Protein AF-A0A817JKA4-F1 (afdb_monomer)

Secondary structure (DSSP, 8-state):
--HHHHHHHHHHHHHHHHHHHHTTS---S-TTS-S---HHHHHHHHHHHHHHHHHHHHHHHHHHTTS----TTPPPPTTTTT---HHHHHHHHHHIIIIIIHHHHHHHHSS-HHHHHHHHHHHHHHHHHHHHHHSSEE-TTTT--SGGGT--SSPPEESEEEEEE--SSSS-EEEEEE-------------------

Sequence (197 aa):
MNKFYRLWIFALCISASIISCQKALDINVDPNNAPTATPALVLPASQVGMAITIGTWNRIGSIWGQYWTGGQGVSTDNLEKYSMTGTDVETSWNQAYSKSLADMDFLVRSGQPVYAGMGKIMSAYLYQMLTDLFGPIPFSEALKGAPEDGSILAPTSEASTSLTVSNGIGEPFTVTVALASVYVSPTLTIVKSPFNI

Mean predicted aligned error: 13.18 Å

Structure (mmCIF, N/CA/C/O backbone):
data_AF-A0A817JKA4-F1
#
_entry.id   AF-A0A817JKA4-F1
#
loop_
_atom_site.group_PDB
_atom_site.id
_atom_site.type_symbol
_atom_site.label_atom_id
_atom_site.label_alt_id
_atom_site.label_comp_id
_atom_site.label_asym_id
_atom_site.label_entity_id
_atom_site.label_seq_id
_atom_site.pdbx_PDB_ins_code
_atom_site.Cartn_x
_atom_site.Cartn_y
_atom_site.Cartn_z
_atom_site.occupancy
_atom_site.B_iso_or_equiv
_atom_site.auth_seq_id
_atom_site.auth_comp_id
_atom_site.auth_asym_id
_atom_site.auth_atom_id
_atom_site.pdbx_PDB_model_num
ATOM 1 N N . MET A 1 1 ? -21.463 40.739 60.547 1.00 61.28 1 MET A N 1
ATOM 2 C CA . MET A 1 1 ? -21.189 39.492 59.792 1.00 61.28 1 MET A CA 1
ATOM 3 C C . MET A 1 1 ? -19.885 38.897 60.288 1.00 61.28 1 MET A C 1
ATOM 5 O O . MET A 1 1 ? -18.851 39.548 60.175 1.00 61.28 1 MET A O 1
ATOM 9 N N . ASN A 1 2 ? -19.946 37.710 60.890 1.00 69.06 2 ASN A N 1
ATOM 10 C CA . ASN A 1 2 ? -18.802 37.085 61.554 1.00 69.06 2 ASN A CA 1
ATOM 11 C C . ASN A 1 2 ? -17.698 36.772 60.538 1.00 69.06 2 ASN A C 1
ATOM 13 O O . ASN A 1 2 ? -17.985 36.313 59.433 1.00 69.06 2 ASN A O 1
ATOM 17 N N . LYS A 1 3 ? -16.436 37.012 60.912 1.00 71.12 3 LYS A N 1
ATOM 18 C CA . LYS A 1 3 ? -15.260 36.804 60.044 1.00 71.12 3 LYS A CA 1
ATOM 19 C C . LYS A 1 3 ? -15.214 35.384 59.453 1.00 71.12 3 LYS A C 1
ATOM 21 O O . LYS A 1 3 ? -14.799 35.210 58.314 1.00 71.12 3 LYS A O 1
ATOM 26 N N . PHE A 1 4 ? -15.757 34.407 60.180 1.00 78.81 4 PHE A N 1
ATOM 27 C CA . PHE A 1 4 ? -15.913 33.023 59.736 1.00 78.81 4 PHE A CA 1
ATOM 28 C C . PHE A 1 4 ? -16.839 32.860 58.518 1.00 78.81 4 PHE A C 1
ATOM 30 O O . PHE A 1 4 ? -16.509 32.106 57.615 1.00 78.81 4 PHE A O 1
ATOM 37 N N . TYR A 1 5 ? -17.942 33.608 58.416 1.00 82.06 5 TYR A N 1
ATOM 38 C CA . TYR A 1 5 ? -18.876 33.506 57.281 1.00 82.06 5 TYR A CA 1
ATOM 39 C C . TYR A 1 5 ? -18.246 33.971 55.956 1.00 82.06 5 TYR A C 1
ATOM 41 O O . TYR A 1 5 ? -18.496 33.392 54.903 1.00 82.06 5 TYR A O 1
ATOM 49 N N . ARG A 1 6 ? -17.362 34.979 56.010 1.00 81.19 6 ARG A N 1
ATOM 50 C CA . ARG A 1 6 ? -16.609 35.452 54.835 1.00 81.19 6 ARG A CA 1
ATOM 51 C C . ARG A 1 6 ? -15.594 34.414 54.341 1.00 81.19 6 ARG A C 1
ATOM 53 O O . ARG A 1 6 ? -15.431 34.270 53.136 1.00 81.19 6 ARG A O 1
ATOM 60 N N . LEU A 1 7 ? -14.961 33.675 55.257 1.00 83.31 7 LEU A N 1
ATOM 61 C CA . LEU A 1 7 ? -14.033 32.586 54.925 1.00 83.31 7 LEU A CA 1
ATOM 62 C C . LEU A 1 7 ? -14.750 31.408 54.249 1.00 83.31 7 LEU A C 1
ATOM 64 O O . LEU A 1 7 ? -14.247 30.882 53.261 1.00 83.31 7 LEU A O 1
ATOM 68 N N . TRP A 1 8 ? -15.946 31.047 54.719 1.00 87.00 8 TRP A N 1
ATOM 69 C CA . TRP A 1 8 ? -16.743 29.973 54.114 1.00 87.00 8 TRP A CA 1
ATOM 70 C C . TRP A 1 8 ? -17.221 30.304 52.695 1.00 87.00 8 TRP A C 1
ATOM 72 O O . TRP A 1 8 ? -17.144 29.448 51.817 1.00 87.00 8 TRP A O 1
ATOM 82 N N . ILE A 1 9 ? -17.639 31.549 52.435 1.00 86.50 9 ILE A N 1
ATOM 83 C CA . ILE A 1 9 ? -17.999 31.993 51.075 1.00 86.50 9 ILE A CA 1
ATOM 84 C C . ILE A 1 9 ? -16.782 31.943 50.145 1.00 86.50 9 ILE A C 1
ATOM 86 O O . ILE A 1 9 ? -16.891 31.487 49.010 1.00 86.50 9 ILE A O 1
ATOM 90 N N . PHE A 1 10 ? -15.613 32.374 50.623 1.00 85.44 10 PHE A N 1
ATOM 91 C CA . PHE A 1 10 ? -14.395 32.367 49.815 1.00 85.44 10 PHE A CA 1
ATOM 92 C C . PHE A 1 10 ? -13.943 30.9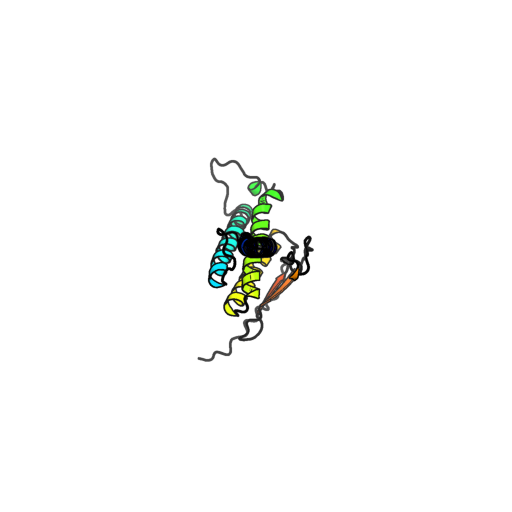40 49.465 1.00 85.44 10 PHE A C 1
ATOM 94 O O . PHE A 1 10 ? -13.595 30.666 48.318 1.00 85.44 10 PHE A O 1
ATOM 101 N N . ALA A 1 11 ? -14.029 30.009 50.421 1.00 85.69 11 ALA A N 1
ATOM 102 C CA . ALA A 1 11 ? -13.725 28.596 50.198 1.00 85.69 11 ALA A CA 1
ATOM 103 C C . ALA A 1 11 ? -14.682 27.935 49.187 1.00 85.69 11 ALA A C 1
ATOM 105 O O . ALA A 1 11 ? -14.236 27.159 48.343 1.00 85.69 11 ALA A O 1
ATOM 106 N N . LEU A 1 12 ? -15.975 28.280 49.227 1.00 86.06 12 LEU A N 1
ATOM 107 C CA . LEU A 1 12 ? -16.980 27.787 48.280 1.00 86.06 12 LEU A CA 1
ATOM 108 C C . LEU A 1 12 ? -16.743 28.312 46.852 1.00 86.06 12 LEU A C 1
ATOM 110 O O . LEU A 1 12 ? -16.891 27.573 45.883 1.00 86.06 12 LEU A O 1
ATOM 114 N N . CYS A 1 13 ? -16.336 29.576 46.705 1.00 81.19 13 CYS A N 1
ATOM 115 C CA . CYS A 1 13 ? -16.000 30.140 45.395 1.00 81.19 13 CYS A CA 1
ATOM 116 C C . CYS A 1 13 ? -14.745 29.492 44.787 1.00 81.19 13 CYS A C 1
ATOM 118 O O . CYS A 1 13 ? -14.697 29.252 43.579 1.00 81.19 13 CYS A O 1
ATOM 120 N N . ILE A 1 14 ? -13.741 29.171 45.610 1.00 80.81 14 ILE A N 1
ATOM 121 C CA . ILE A 1 14 ? -12.524 28.481 45.157 1.00 80.81 14 ILE A CA 1
ATOM 122 C C . ILE A 1 14 ? -12.847 27.049 44.716 1.00 80.81 14 ILE A C 1
ATOM 124 O O . ILE A 1 14 ? -12.407 26.634 43.645 1.00 80.81 14 ILE A O 1
ATOM 128 N N . SER A 1 15 ? -13.649 26.306 45.485 1.00 75.88 15 SER A N 1
ATOM 129 C CA . SER A 1 15 ? -14.016 24.934 45.115 1.00 75.88 15 SER A CA 1
ATOM 130 C C . SER A 1 15 ? -14.868 24.879 43.842 1.00 75.88 15 SER A C 1
ATOM 132 O O . SER A 1 15 ? -14.623 24.030 42.985 1.00 75.88 15 SER A O 1
ATOM 134 N N . ALA A 1 16 ? -15.789 25.829 43.649 1.00 75.25 16 ALA A N 1
ATOM 135 C CA . ALA A 1 16 ? -16.569 25.951 42.415 1.00 75.25 16 ALA A CA 1
ATOM 136 C C . ALA A 1 16 ? -15.699 26.278 41.183 1.00 75.25 16 ALA A C 1
ATOM 138 O O . ALA A 1 16 ? -15.968 25.789 40.084 1.00 75.25 16 ALA A O 1
ATOM 139 N N . SER A 1 17 ? -14.621 27.051 41.365 1.00 71.19 17 SER A N 1
ATOM 140 C CA . SER A 1 17 ? -13.704 27.431 40.279 1.00 71.19 17 SER A CA 1
ATOM 141 C C . SER A 1 17 ? -12.845 26.254 39.790 1.00 71.19 17 SER A C 1
ATOM 143 O O . SER A 1 17 ? -12.571 26.148 38.597 1.00 71.19 17 SER A O 1
ATOM 145 N N . ILE A 1 18 ? -12.467 25.329 40.681 1.00 69.62 18 ILE A N 1
ATOM 146 C CA . ILE A 1 18 ? -11.660 24.143 40.330 1.00 69.62 18 ILE A CA 1
ATOM 147 C C . ILE A 1 18 ? -12.482 23.126 39.516 1.00 69.62 18 ILE A C 1
ATOM 149 O O . ILE A 1 18 ? -11.966 22.529 38.573 1.00 69.62 18 ILE A O 1
ATOM 153 N N . ILE A 1 19 ? -13.773 22.964 39.828 1.00 68.81 19 ILE A N 1
ATOM 154 C CA . ILE A 1 19 ? -14.671 22.031 39.121 1.00 68.81 19 ILE A CA 1
ATOM 155 C C . ILE A 1 19 ? -15.004 22.543 37.707 1.00 68.81 19 ILE A C 1
ATOM 157 O O . ILE A 1 19 ? -15.114 21.755 36.769 1.00 68.81 19 ILE A O 1
ATOM 161 N N . SER A 1 20 ? -15.114 23.864 37.521 1.00 65.12 20 SER A N 1
ATOM 162 C CA . SER A 1 20 ? -15.461 24.456 36.220 1.00 65.12 20 SER A CA 1
ATOM 163 C C . SER A 1 20 ? -14.348 24.342 35.168 1.00 65.12 20 SER A C 1
ATOM 165 O O . SER A 1 20 ? -14.657 24.292 33.979 1.00 65.12 20 SER A O 1
ATOM 167 N N . CYS A 1 21 ? -13.073 24.281 35.566 1.00 62.00 21 CYS A N 1
ATOM 168 C CA . CYS A 1 21 ? -11.953 24.172 34.622 1.00 62.00 21 CYS A CA 1
ATOM 169 C C . CYS A 1 21 ? -11.730 22.753 34.077 1.00 62.00 21 CYS A C 1
ATOM 171 O O . CYS A 1 21 ? -11.119 22.609 33.024 1.00 62.00 21 CYS A O 1
ATOM 173 N N . GLN A 1 22 ? -12.232 21.700 34.731 1.00 60.22 22 GLN A N 1
ATOM 174 C CA . GLN A 1 22 ? -12.018 20.326 34.253 1.00 60.22 22 GLN A CA 1
ATOM 175 C C . GLN A 1 22 ? -12.786 20.018 32.960 1.00 60.22 22 GLN A C 1
ATOM 177 O O . GLN A 1 22 ? -12.306 19.258 32.126 1.00 60.22 22 GLN A O 1
ATOM 182 N N . LYS A 1 23 ? -13.949 20.646 32.750 1.00 58.47 23 LYS A N 1
ATOM 183 C CA . LYS A 1 23 ? -14.791 20.400 31.567 1.00 58.47 23 LYS A CA 1
ATOM 184 C C . LYS A 1 23 ? -14.265 21.062 30.284 1.00 58.47 23 LYS A C 1
ATOM 186 O O . LYS A 1 23 ? -14.743 20.740 29.205 1.00 58.47 23 LYS A O 1
ATOM 191 N N . ALA A 1 24 ? -13.303 21.980 30.407 1.00 59.47 24 ALA A N 1
ATOM 192 C CA . ALA A 1 24 ? -12.697 22.716 29.296 1.00 59.47 24 ALA A CA 1
ATOM 193 C C . ALA A 1 24 ? -11.339 22.145 28.841 1.00 59.47 24 ALA A C 1
ATOM 195 O O . ALA A 1 24 ? -10.736 22.697 27.927 1.00 59.47 24 ALA A O 1
ATOM 196 N N . LEU A 1 25 ? -10.840 21.072 29.471 1.00 59.34 25 LEU A N 1
ATOM 197 C CA . LEU A 1 25 ? -9.564 20.447 29.094 1.00 59.34 25 LEU A CA 1
ATOM 198 C C . LEU A 1 25 ? -9.703 19.316 28.061 1.00 59.34 25 LEU A C 1
ATOM 200 O O . LEU A 1 25 ? -8.693 18.873 27.523 1.00 59.34 25 LEU A O 1
ATOM 204 N N . ASP A 1 26 ? -10.924 18.881 27.741 1.00 61.97 26 ASP A N 1
ATOM 205 C CA . ASP A 1 26 ? -11.189 17.863 26.713 1.00 61.97 26 ASP A CA 1
ATOM 206 C C . ASP A 1 26 ? -11.402 18.505 25.328 1.00 61.97 26 ASP A C 1
ATOM 208 O O . ASP A 1 26 ? -12.436 18.357 24.683 1.00 61.97 26 ASP A O 1
ATOM 212 N N . ILE A 1 27 ? -10.434 19.328 24.911 1.00 65.62 27 ILE A N 1
ATOM 213 C CA . ILE A 1 27 ? -10.416 20.021 23.606 1.00 65.62 27 ILE A CA 1
ATOM 214 C C . ILE A 1 27 ? -9.509 19.324 22.587 1.00 65.62 27 ILE A C 1
ATOM 216 O O . ILE A 1 27 ? -9.313 19.832 21.488 1.00 65.62 27 ILE A O 1
ATOM 220 N N . ASN A 1 28 ? -8.926 18.179 22.951 1.00 68.31 28 ASN A N 1
ATOM 221 C CA . ASN A 1 28 ? -7.964 17.459 22.114 1.00 68.31 28 ASN A CA 1
ATOM 222 C C . ASN A 1 28 ? -8.637 16.522 21.094 1.00 68.31 28 ASN A C 1
ATOM 224 O O . ASN A 1 28 ? -7.985 15.657 20.512 1.00 68.31 28 ASN A O 1
ATOM 228 N N . VAL A 1 29 ? -9.947 16.675 20.892 1.00 68.62 29 VAL A N 1
ATOM 229 C CA . VAL A 1 29 ? -10.662 16.058 19.777 1.00 68.62 29 VAL A CA 1
ATOM 230 C C . VAL A 1 29 ? -10.539 17.005 18.596 1.00 68.62 29 VAL A C 1
ATOM 232 O O . VAL A 1 29 ? -11.134 18.082 18.606 1.00 68.62 29 VAL A O 1
ATOM 235 N N . ASP A 1 30 ? -9.746 16.617 17.599 1.00 70.19 30 ASP A N 1
ATOM 236 C CA . ASP A 1 30 ? -9.602 17.390 16.369 1.00 70.19 30 ASP A CA 1
ATOM 237 C C . ASP A 1 30 ? -10.966 17.486 15.664 1.00 70.19 30 ASP A C 1
ATOM 239 O O . ASP A 1 30 ? -11.469 16.475 15.167 1.00 70.19 30 ASP A O 1
ATOM 243 N N . PRO A 1 31 ? -11.585 18.677 15.596 1.00 66.31 31 PRO A N 1
ATOM 244 C CA . PRO A 1 31 ? -12.908 18.831 15.004 1.00 66.31 31 PRO A CA 1
ATOM 245 C C . PRO A 1 31 ? -12.907 18.590 13.487 1.00 66.31 31 PRO A C 1
ATOM 247 O O . PRO A 1 31 ? -13.978 18.457 12.897 1.00 66.31 31 PRO A O 1
ATOM 250 N N . ASN A 1 32 ? -11.731 18.544 12.849 1.00 73.94 32 ASN A N 1
ATOM 251 C CA . ASN A 1 32 ? -11.590 18.323 11.411 1.00 73.94 32 ASN A CA 1
ATOM 252 C C . ASN A 1 32 ? -11.479 16.840 11.042 1.00 73.94 32 ASN A C 1
ATOM 254 O O . ASN A 1 32 ? -11.621 16.499 9.868 1.00 73.94 32 ASN A O 1
ATOM 258 N N . ASN A 1 33 ? -11.23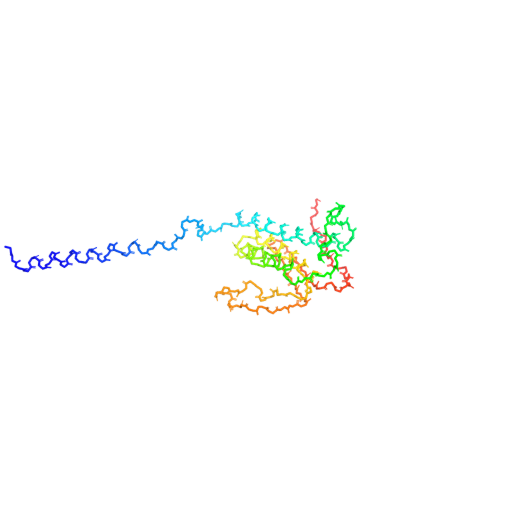2 15.963 12.018 1.00 70.19 33 ASN A N 1
ATOM 259 C CA . ASN A 1 33 ? -11.069 14.534 11.798 1.00 70.19 33 ASN A CA 1
ATOM 260 C C . ASN A 1 33 ? -12.208 13.762 12.463 1.00 70.19 33 ASN A C 1
ATOM 262 O O . ASN A 1 33 ? -12.507 13.931 13.643 1.00 70.19 33 ASN A O 1
ATOM 266 N N . ALA A 1 34 ? -12.856 12.884 11.696 1.00 66.69 34 ALA A N 1
ATOM 267 C CA . ALA A 1 34 ? -13.870 12.005 12.257 1.00 66.69 34 ALA A CA 1
ATOM 268 C C . ALA A 1 34 ? -13.196 11.037 13.250 1.00 66.69 34 ALA A C 1
ATOM 270 O O . ALA A 1 34 ? -12.270 10.328 12.857 1.00 66.69 34 ALA A O 1
ATOM 271 N N . PRO A 1 35 ? -13.657 10.951 14.512 1.00 64.81 35 PRO A N 1
ATOM 272 C CA . PRO A 1 35 ? -13.019 10.102 15.518 1.00 64.81 35 PRO A CA 1
ATOM 273 C C . PRO A 1 35 ? -13.205 8.606 15.229 1.00 64.81 35 PRO A C 1
ATOM 275 O O . PRO A 1 35 ? -12.495 7.777 15.788 1.00 64.81 35 PRO A O 1
ATOM 278 N N . THR A 1 36 ? -14.169 8.244 14.372 1.00 72.25 36 THR A N 1
ATOM 279 C CA . THR A 1 36 ? -14.403 6.867 13.924 1.00 72.25 36 THR A CA 1
ATOM 280 C C . THR A 1 36 ? -14.847 6.851 12.463 1.00 72.25 36 THR A C 1
ATOM 282 O O . THR A 1 36 ? -15.592 7.729 12.022 1.00 72.25 36 THR A O 1
ATOM 285 N N . ALA A 1 37 ? -14.414 5.837 11.717 1.00 82.50 37 ALA A N 1
ATOM 286 C CA . ALA A 1 37 ? -14.873 5.567 10.359 1.00 82.50 37 ALA A CA 1
ATOM 287 C C . ALA A 1 37 ? -15.675 4.260 10.339 1.00 82.50 37 ALA A C 1
ATOM 289 O O . ALA A 1 37 ? -15.352 3.310 11.049 1.00 82.50 37 ALA A O 1
ATOM 290 N N . THR A 1 38 ? -16.738 4.194 9.536 1.00 91.69 38 THR A N 1
ATOM 291 C CA . THR A 1 38 ? -17.501 2.950 9.353 1.00 91.69 38 THR A CA 1
ATOM 292 C C . THR A 1 38 ? -16.916 2.132 8.196 1.00 91.69 38 THR A C 1
ATOM 294 O O . THR A 1 38 ? -16.402 2.719 7.241 1.00 91.69 38 THR A O 1
ATOM 297 N N . PRO A 1 39 ? -17.038 0.790 8.193 1.00 91.81 39 PRO A N 1
ATOM 298 C CA . PRO A 1 39 ? -16.556 -0.039 7.079 1.00 91.81 39 PRO A CA 1
ATOM 299 C C . PRO A 1 39 ? -17.139 0.353 5.715 1.00 91.81 39 PRO A C 1
ATOM 301 O O . PRO A 1 39 ? -16.448 0.291 4.702 1.00 91.81 39 PRO A O 1
ATOM 304 N N . ALA A 1 40 ? -18.384 0.841 5.695 1.00 93.00 40 ALA A N 1
ATOM 305 C CA . ALA A 1 40 ? -19.041 1.346 4.490 1.00 93.00 40 ALA A CA 1
ATOM 306 C C . ALA A 1 40 ? -18.349 2.585 3.888 1.00 93.00 40 ALA A C 1
ATOM 308 O O . ALA A 1 40 ? -18.412 2.787 2.679 1.00 93.00 40 ALA A O 1
ATOM 309 N N . LEU A 1 41 ? -17.689 3.404 4.716 1.00 93.38 41 LEU A N 1
ATOM 310 C CA . LEU A 1 41 ? -16.920 4.572 4.276 1.00 93.38 41 LEU A CA 1
ATOM 311 C C . LEU A 1 41 ? -15.474 4.206 3.921 1.00 93.38 41 LEU A C 1
ATOM 313 O O . LEU A 1 41 ? -14.923 4.748 2.966 1.00 93.38 41 LEU A O 1
ATOM 317 N N . VAL A 1 42 ? -14.869 3.270 4.657 1.00 94.75 42 VAL A N 1
ATOM 318 C CA . VAL A 1 42 ? -13.475 2.851 4.432 1.00 94.75 42 VAL A CA 1
ATOM 319 C C . VAL A 1 42 ? -13.335 2.007 3.163 1.00 94.75 42 VAL A C 1
ATOM 321 O O . VAL A 1 42 ? -12.358 2.149 2.433 1.00 94.75 42 VAL A O 1
ATOM 324 N N . LEU A 1 43 ? -14.332 1.180 2.833 1.00 95.25 43 LEU A N 1
ATOM 325 C CA . LEU A 1 43 ? -14.305 0.342 1.634 1.00 95.25 43 LEU A CA 1
ATOM 326 C C . LEU A 1 43 ? -14.036 1.130 0.335 1.00 95.25 43 LEU A C 1
ATOM 328 O O . LEU A 1 43 ? -13.043 0.822 -0.327 1.00 95.25 43 LEU A O 1
ATOM 332 N N . PRO A 1 44 ? -14.827 2.149 -0.049 1.00 95.56 44 PRO A N 1
ATOM 333 C CA . PRO A 1 44 ? -14.549 2.906 -1.269 1.00 95.56 44 PRO A CA 1
ATOM 334 C C . PRO A 1 44 ? -13.208 3.653 -1.209 1.00 95.56 44 PRO A C 1
ATOM 336 O O . PRO A 1 44 ? -12.517 3.743 -2.224 1.00 95.56 44 PRO A O 1
ATOM 339 N N . ALA A 1 45 ? -12.794 4.138 -0.033 1.00 93.88 45 ALA A N 1
ATOM 340 C CA . ALA A 1 45 ? -11.495 4.789 0.138 1.00 93.88 45 ALA A CA 1
ATOM 341 C C . ALA A 1 45 ? -10.330 3.821 -0.146 1.00 93.88 45 ALA A C 1
ATOM 343 O O . ALA A 1 45 ? -9.433 4.151 -0.927 1.00 93.88 45 ALA A O 1
ATOM 344 N N . SER A 1 46 ? -10.393 2.601 0.399 1.00 94.62 46 SER A N 1
ATOM 345 C CA . SER A 1 46 ? -9.396 1.548 0.161 1.00 94.62 46 SER A CA 1
ATOM 346 C C . SER A 1 46 ? -9.319 1.134 -1.312 1.00 94.62 46 SER A C 1
ATOM 348 O O . SER A 1 46 ? -8.222 0.977 -1.850 1.00 94.62 46 SER A O 1
ATOM 350 N N . GLN A 1 47 ? -10.464 1.035 -1.998 1.00 95.44 47 GLN A N 1
ATOM 351 C CA . GLN A 1 47 ? -10.539 0.714 -3.427 1.00 95.44 47 GLN A CA 1
ATOM 352 C C . GLN A 1 47 ? -9.868 1.790 -4.284 1.00 95.44 47 GLN A C 1
ATOM 354 O O . GLN A 1 47 ? -9.066 1.469 -5.160 1.00 95.44 47 GLN A O 1
ATOM 359 N N . VAL A 1 48 ? -10.152 3.067 -4.009 1.00 95.50 48 VAL A N 1
ATOM 360 C CA . VAL A 1 48 ? -9.519 4.193 -4.711 1.00 95.50 48 VAL A CA 1
ATOM 361 C C . VAL A 1 48 ? -8.020 4.232 -4.428 1.00 95.50 48 VAL A C 1
ATOM 363 O O . VAL A 1 48 ? -7.229 4.375 -5.358 1.00 95.50 48 VAL A O 1
ATOM 366 N N . GLY A 1 49 ? -7.613 4.053 -3.168 1.00 93.81 49 GLY A N 1
ATOM 367 C CA . GLY A 1 49 ? -6.199 3.986 -2.800 1.00 93.81 49 GLY A CA 1
ATOM 368 C C . GLY A 1 49 ? -5.468 2.880 -3.563 1.00 93.81 49 GLY A C 1
ATOM 369 O O . GLY A 1 49 ? -4.421 3.127 -4.156 1.00 93.81 49 GLY A O 1
ATOM 370 N N . MET A 1 50 ? -6.055 1.681 -3.614 1.00 94.88 50 MET A N 1
ATOM 371 C CA . MET A 1 50 ? -5.506 0.549 -4.362 1.00 94.88 50 MET A CA 1
ATOM 372 C C . MET A 1 50 ? -5.406 0.851 -5.862 1.00 94.88 50 MET A C 1
ATOM 374 O O . MET A 1 50 ? -4.377 0.576 -6.474 1.00 94.88 50 MET A O 1
ATOM 378 N N . ALA A 1 51 ? -6.440 1.455 -6.455 1.00 94.81 51 ALA A N 1
ATOM 379 C CA . ALA A 1 51 ? -6.445 1.814 -7.870 1.00 94.81 51 ALA A CA 1
ATOM 380 C C . ALA A 1 51 ? -5.345 2.831 -8.224 1.00 94.81 51 ALA A C 1
ATOM 382 O O . ALA A 1 51 ? -4.698 2.690 -9.259 1.00 94.81 51 ALA A O 1
ATOM 383 N N . ILE A 1 52 ? -5.087 3.819 -7.359 1.00 92.94 52 ILE A N 1
ATOM 384 C CA . ILE A 1 52 ? -4.010 4.807 -7.547 1.00 92.94 52 ILE A CA 1
ATOM 385 C C . ILE A 1 52 ? -2.632 4.132 -7.506 1.00 92.94 52 ILE A C 1
ATOM 387 O O . ILE A 1 52 ? -1.788 4.387 -8.372 1.00 92.94 52 ILE A O 1
ATOM 391 N N . THR A 1 53 ? -2.411 3.241 -6.536 1.00 92.62 53 THR A N 1
ATOM 392 C CA . THR A 1 53 ? -1.167 2.465 -6.421 1.00 92.62 53 THR A CA 1
ATOM 393 C C . THR A 1 53 ? -0.923 1.637 -7.680 1.00 92.62 53 THR A C 1
ATOM 395 O O . THR A 1 53 ? 0.121 1.755 -8.322 1.00 92.62 53 THR A O 1
ATOM 398 N N . ILE A 1 54 ? -1.922 0.854 -8.088 1.00 92.44 54 ILE A N 1
ATOM 399 C CA . ILE A 1 54 ? -1.821 -0.030 -9.252 1.00 92.44 54 ILE A CA 1
ATOM 400 C C . ILE A 1 54 ? -1.695 0.770 -10.546 1.00 92.44 54 ILE A C 1
ATOM 402 O O . ILE A 1 54 ? -0.953 0.358 -11.429 1.00 92.44 54 ILE A O 1
ATOM 406 N N . GLY A 1 55 ? -2.353 1.924 -10.667 1.00 91.88 55 GLY A N 1
ATOM 407 C CA . GLY A 1 55 ? -2.202 2.807 -11.825 1.00 91.88 55 GLY A CA 1
ATOM 408 C C . GLY A 1 55 ? -0.752 3.255 -12.033 1.00 91.88 55 GLY A C 1
ATOM 409 O O . GLY A 1 55 ? -0.263 3.275 -13.163 1.00 91.88 55 GLY A O 1
ATOM 410 N N . THR A 1 56 ? -0.029 3.526 -10.944 1.00 89.88 56 THR A N 1
ATOM 411 C CA . THR A 1 56 ? 1.402 3.862 -11.004 1.00 89.88 56 THR A CA 1
ATOM 412 C C . THR A 1 56 ? 2.229 2.677 -11.512 1.00 89.88 56 THR A C 1
ATOM 414 O O . THR A 1 56 ? 3.036 2.825 -12.429 1.00 89.88 56 THR A O 1
ATOM 417 N N . TRP A 1 57 ? 1.989 1.479 -10.979 1.00 91.94 57 TRP A N 1
ATOM 418 C CA . TRP A 1 57 ? 2.683 0.258 -11.402 1.00 91.94 57 TRP A CA 1
ATOM 419 C C . TRP A 1 57 ? 2.308 -0.195 -12.813 1.00 91.94 57 TRP A C 1
ATOM 421 O O . TRP A 1 57 ? 3.149 -0.724 -13.536 1.00 91.94 57 TRP A O 1
ATOM 431 N N . ASN A 1 58 ? 1.082 0.079 -13.256 1.00 92.75 58 ASN A N 1
ATOM 432 C CA . ASN A 1 58 ? 0.649 -0.169 -14.623 1.00 92.75 58 ASN A CA 1
ATOM 433 C C . ASN A 1 58 ? 1.448 0.672 -15.625 1.00 92.75 58 ASN A C 1
ATOM 435 O O . ASN A 1 58 ? 1.813 0.148 -16.674 1.00 92.75 58 ASN A O 1
ATOM 439 N N . ARG A 1 59 ? 1.788 1.929 -15.302 1.00 89.88 59 ARG A N 1
ATOM 440 C CA . ARG A 1 59 ? 2.678 2.739 -16.151 1.00 89.88 59 ARG A CA 1
ATOM 441 C C . ARG A 1 59 ? 4.063 2.102 -16.276 1.00 89.88 59 ARG A C 1
ATOM 443 O O . ARG A 1 59 ? 4.578 2.016 -17.387 1.00 89.88 59 ARG A O 1
ATOM 450 N N . ILE A 1 60 ? 4.636 1.637 -15.164 1.00 90.56 60 ILE A N 1
ATOM 451 C CA . ILE A 1 60 ? 5.940 0.951 -15.147 1.00 90.56 60 ILE A CA 1
ATOM 452 C C . ILE A 1 60 ? 5.881 -0.303 -16.026 1.00 90.56 60 ILE A C 1
ATOM 454 O O . ILE A 1 60 ? 6.647 -0.431 -16.981 1.00 90.56 60 ILE A O 1
ATOM 458 N N . GLY A 1 61 ? 4.910 -1.181 -15.762 1.00 91.06 61 GLY A N 1
ATOM 459 C CA . GLY A 1 61 ? 4.721 -2.422 -16.510 1.00 91.06 61 GLY A CA 1
ATOM 460 C C . GLY A 1 61 ? 4.413 -2.198 -17.992 1.00 91.06 61 GLY A C 1
ATOM 461 O O . GLY A 1 61 ? 4.894 -2.950 -18.831 1.00 91.06 61 GLY A O 1
ATOM 462 N N . SER A 1 62 ? 3.671 -1.146 -18.346 1.00 92.38 62 SER A N 1
ATOM 463 C CA . SER A 1 62 ? 3.341 -0.841 -19.745 1.00 92.38 62 SER A CA 1
ATOM 464 C C . SER A 1 62 ? 4.540 -0.312 -20.528 1.00 92.38 62 SER A C 1
ATOM 466 O O . SER A 1 62 ? 4.684 -0.642 -21.703 1.00 92.38 62 SER A O 1
ATOM 468 N N . ILE A 1 63 ? 5.418 0.474 -19.897 1.00 91.12 63 ILE A N 1
ATOM 469 C CA . ILE A 1 63 ? 6.649 0.959 -20.536 1.00 91.12 63 ILE A CA 1
ATOM 470 C C . ILE A 1 63 ? 7.667 -0.178 -20.679 1.00 91.12 63 ILE A C 1
ATOM 472 O O . ILE A 1 63 ? 8.197 -0.390 -21.766 1.00 91.12 63 ILE A O 1
ATOM 476 N N . TRP A 1 64 ? 7.897 -0.971 -19.629 1.00 90.38 64 TRP A N 1
ATOM 477 C CA . TRP A 1 64 ? 8.824 -2.112 -19.697 1.00 90.38 64 TRP A CA 1
ATOM 478 C C . TRP A 1 64 ? 8.305 -3.256 -20.571 1.00 90.38 64 TRP A C 1
ATOM 480 O O . TRP A 1 64 ? 9.079 -3.917 -21.259 1.00 90.38 64 TRP A O 1
ATOM 490 N N . GLY A 1 65 ? 6.986 -3.447 -20.612 1.00 92.56 65 GLY A N 1
ATOM 491 C CA . GLY A 1 65 ? 6.307 -4.333 -21.555 1.00 92.56 65 GLY A CA 1
ATOM 492 C C . GLY A 1 65 ? 6.250 -3.789 -22.986 1.00 92.56 65 GLY A C 1
ATOM 493 O O . GLY A 1 65 ? 5.692 -4.456 -23.851 1.00 92.56 65 GLY A O 1
ATOM 494 N N . GLN A 1 66 ? 6.812 -2.600 -23.241 1.00 90.94 66 GLN A N 1
ATOM 495 C CA . GLN A 1 66 ? 6.866 -1.933 -24.547 1.00 90.94 66 GLN A CA 1
ATOM 496 C C . GLN A 1 66 ? 5.491 -1.661 -25.181 1.00 90.94 66 GLN A C 1
ATOM 498 O O . GLN A 1 66 ? 5.383 -1.457 -26.389 1.00 90.94 66 GLN A O 1
ATOM 503 N N . TYR A 1 67 ? 4.431 -1.615 -24.371 1.00 91.88 67 TYR A N 1
ATOM 504 C CA . TYR A 1 67 ? 3.111 -1.178 -24.816 1.00 91.88 67 TYR A CA 1
ATOM 505 C C . TYR A 1 67 ? 3.058 0.341 -24.985 1.00 91.88 67 TYR A C 1
ATOM 507 O O . TYR A 1 67 ? 2.396 0.829 -25.901 1.00 91.88 67 TYR A O 1
ATOM 515 N N . TRP A 1 68 ? 3.747 1.086 -24.113 1.00 88.94 68 TRP A N 1
ATOM 516 C CA . TRP A 1 68 ? 3.788 2.550 -24.110 1.00 88.94 68 TRP A CA 1
ATOM 517 C C . TRP A 1 68 ? 5.221 3.081 -24.205 1.00 88.94 68 TRP A C 1
ATOM 519 O O . TRP A 1 68 ? 6.180 2.425 -23.813 1.00 88.94 68 TRP A O 1
ATOM 529 N N . THR A 1 69 ? 5.341 4.320 -24.670 1.00 86.50 69 THR A N 1
ATOM 530 C CA . THR A 1 69 ? 6.547 5.154 -24.580 1.00 86.50 69 THR A CA 1
ATOM 531 C C . THR A 1 69 ? 6.114 6.584 -24.250 1.00 86.50 69 THR A C 1
ATOM 533 O O . THR A 1 69 ? 4.953 6.938 -24.466 1.00 86.50 69 THR A O 1
ATOM 536 N N . GLY A 1 70 ? 7.022 7.414 -23.737 1.00 78.50 70 GLY A N 1
ATOM 537 C CA . GLY A 1 70 ? 6.810 8.831 -23.450 1.00 78.50 70 GLY A CA 1
ATOM 538 C C . GLY A 1 70 ? 6.304 9.633 -24.653 1.00 78.50 70 GLY A C 1
ATOM 539 O O . GLY A 1 70 ? 5.662 10.663 -24.468 1.00 78.50 70 GLY A O 1
ATOM 540 N N . GLY A 1 71 ? 6.501 9.132 -25.874 1.00 78.12 71 GLY A N 1
ATOM 541 C CA . GLY A 1 71 ? 5.947 9.712 -27.094 1.00 78.12 71 GLY A CA 1
ATOM 542 C C . GLY A 1 71 ? 6.863 10.749 -27.740 1.00 78.12 71 GLY A C 1
ATOM 543 O O . GLY A 1 71 ? 7.965 11.040 -27.277 1.00 78.12 71 GLY A O 1
ATOM 544 N N . GLN A 1 72 ? 6.420 11.294 -28.873 1.00 74.94 72 GLN A N 1
ATOM 545 C CA . GLN A 1 72 ? 7.218 12.249 -29.642 1.00 74.94 72 GLN A CA 1
ATOM 546 C C . GLN A 1 72 ? 7.336 13.589 -28.905 1.00 74.94 72 GLN A C 1
ATOM 548 O O . GLN A 1 72 ? 6.334 14.183 -28.517 1.00 74.94 72 GLN A O 1
ATOM 553 N N . GL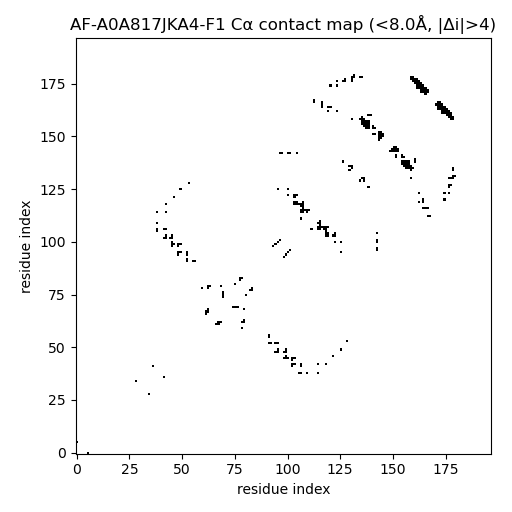Y A 1 73 ? 8.567 14.085 -28.751 1.00 76.19 73 GLY A N 1
ATOM 554 C CA . GLY A 1 73 ? 8.845 15.383 -28.124 1.00 76.19 73 GLY A CA 1
ATOM 555 C C . GLY A 1 73 ? 8.933 15.362 -26.595 1.00 76.19 73 GLY A C 1
ATOM 556 O O . GLY A 1 73 ? 9.140 16.417 -25.999 1.00 76.19 73 GLY A O 1
ATOM 557 N N . VAL A 1 74 ? 8.820 14.193 -25.958 1.00 78.12 74 VAL A N 1
ATOM 558 C CA . VAL A 1 74 ? 9.007 14.031 -24.510 1.00 78.12 74 VAL A CA 1
ATOM 559 C C . VAL A 1 74 ? 10.415 13.505 -24.239 1.00 78.12 74 VAL A C 1
ATOM 561 O O . VAL A 1 74 ? 10.892 12.597 -24.918 1.00 78.12 74 VAL A O 1
ATOM 564 N N . SER A 1 75 ? 11.108 14.100 -23.264 1.00 74.69 75 SER A N 1
ATOM 565 C CA . SER A 1 75 ? 12.421 13.605 -22.841 1.00 74.69 75 SER A CA 1
ATOM 566 C C . SER A 1 75 ? 12.281 12.215 -22.236 1.00 74.69 75 SER A C 1
ATOM 568 O O . SER A 1 75 ? 11.433 12.002 -21.372 1.00 74.69 75 SER A O 1
ATOM 570 N N . THR A 1 76 ? 13.164 11.304 -22.640 1.00 75.81 76 THR A N 1
ATOM 571 C CA . THR A 1 76 ? 13.198 9.939 -22.121 1.00 75.81 76 THR A CA 1
ATOM 572 C C . THR A 1 76 ? 13.423 9.936 -20.609 1.00 75.81 76 THR A C 1
ATOM 574 O O . THR A 1 76 ? 14.454 10.429 -20.128 1.00 75.81 76 THR A O 1
ATOM 577 N N . ASP A 1 77 ? 12.461 9.372 -19.884 1.00 81.69 77 ASP A N 1
ATOM 578 C CA . ASP A 1 77 ? 12.439 9.267 -18.421 1.00 81.69 77 ASP A CA 1
ATOM 579 C C . ASP A 1 77 ? 13.392 8.149 -17.938 1.00 81.69 77 ASP A C 1
ATOM 581 O O . ASP A 1 77 ? 13.758 7.250 -18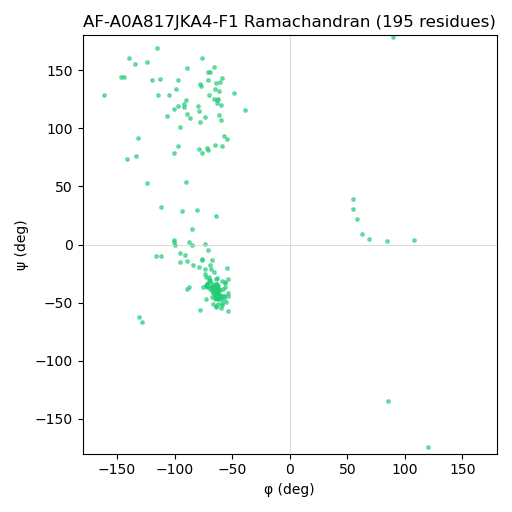.701 1.00 81.69 77 ASP A O 1
ATOM 585 N N . ASN A 1 78 ? 13.802 8.170 -16.667 1.00 86.44 78 ASN A N 1
ATOM 586 C CA . ASN A 1 78 ? 14.633 7.115 -16.067 1.00 86.44 78 ASN A CA 1
ATOM 587 C C . ASN A 1 78 ? 13.956 5.741 -16.145 1.00 86.44 78 ASN A C 1
ATOM 589 O O . ASN A 1 78 ? 14.636 4.727 -16.312 1.00 86.44 78 ASN A O 1
ATOM 593 N N . LEU A 1 79 ? 12.621 5.721 -16.094 1.00 88.69 79 LEU A N 1
ATOM 594 C CA . LEU A 1 79 ? 11.802 4.526 -16.283 1.00 88.69 79 LEU A CA 1
ATOM 595 C C . LEU A 1 79 ? 12.058 3.842 -17.637 1.00 88.69 79 LEU A C 1
ATOM 597 O O . LEU A 1 79 ? 12.232 2.627 -17.684 1.00 88.69 79 LEU A O 1
ATOM 601 N N . GLU A 1 80 ? 12.137 4.610 -18.726 1.00 88.31 80 GLU A N 1
ATOM 602 C CA . GLU A 1 80 ? 12.375 4.081 -20.080 1.00 88.31 80 GLU A CA 1
ATOM 603 C C . GLU A 1 80 ? 13.826 3.629 -20.288 1.00 88.31 80 GLU A C 1
ATOM 605 O O . GLU A 1 80 ? 14.103 2.767 -21.117 1.00 88.31 80 GLU A O 1
ATOM 610 N N . LYS A 1 81 ? 14.761 4.201 -19.522 1.00 89.12 81 LYS A N 1
ATOM 611 C CA . LYS A 1 81 ? 16.190 3.856 -19.559 1.00 89.12 81 LYS A CA 1
ATOM 612 C C . LYS A 1 81 ? 16.556 2.700 -18.629 1.00 89.12 81 LYS A C 1
ATOM 614 O O . LYS A 1 81 ? 17.738 2.389 -18.516 1.00 89.12 81 LYS A O 1
ATOM 619 N N . TYR A 1 82 ? 15.582 2.105 -17.936 1.00 89.50 82 TYR A N 1
ATOM 620 C CA . TYR A 1 82 ? 15.816 1.103 -16.889 1.00 89.50 82 TYR A CA 1
ATOM 621 C C . TYR A 1 82 ? 16.767 1.598 -15.783 1.00 89.50 82 TYR A C 1
ATOM 623 O O . TYR A 1 82 ? 17.496 0.819 -15.179 1.00 89.50 82 TYR A O 1
ATOM 631 N N . SER A 1 83 ? 16.768 2.907 -15.517 1.00 91.56 83 SER A N 1
ATOM 632 C CA . SER A 1 83 ? 17.666 3.569 -14.563 1.00 91.56 83 SER A CA 1
ATOM 633 C C . SER A 1 83 ? 16.906 4.096 -13.341 1.00 91.56 83 SER A C 1
ATOM 635 O O . SER A 1 83 ? 17.254 5.143 -12.791 1.00 91.56 83 SER A O 1
ATOM 637 N N . MET A 1 84 ? 15.838 3.402 -12.944 1.00 89.25 84 MET A N 1
ATOM 638 C CA . MET A 1 84 ? 15.055 3.762 -11.764 1.00 89.25 84 MET A CA 1
ATOM 639 C C . MET A 1 84 ? 15.844 3.528 -10.476 1.00 89.25 84 MET A C 1
ATOM 641 O O . MET A 1 84 ? 16.652 2.608 -10.357 1.00 89.25 84 MET A O 1
ATOM 645 N N . THR A 1 85 ? 15.549 4.358 -9.491 1.00 90.69 85 THR A N 1
ATOM 646 C CA . THR A 1 85 ? 16.054 4.310 -8.125 1.00 90.69 85 THR A CA 1
ATOM 647 C C . THR A 1 85 ? 14.905 4.023 -7.159 1.00 90.69 85 THR A C 1
ATOM 649 O O . THR A 1 85 ? 13.733 4.094 -7.530 1.00 90.69 85 THR A O 1
ATOM 652 N N . GLY A 1 86 ? 15.216 3.723 -5.894 1.00 87.00 86 GLY A N 1
ATOM 653 C CA . GLY A 1 86 ? 14.181 3.477 -4.879 1.00 87.00 86 GLY A CA 1
ATOM 654 C C . GLY A 1 86 ? 13.191 4.641 -4.724 1.00 87.00 86 GLY A C 1
ATOM 655 O O . GLY A 1 86 ? 12.000 4.414 -4.529 1.00 87.00 86 GLY A O 1
ATOM 656 N N . THR A 1 87 ? 13.653 5.881 -4.904 1.00 89.88 87 THR A N 1
ATOM 657 C CA . THR A 1 87 ? 12.820 7.088 -4.803 1.00 89.88 87 THR A CA 1
ATOM 658 C C . THR A 1 87 ? 11.730 7.149 -5.878 1.00 89.88 87 THR A C 1
ATOM 660 O O . THR A 1 87 ? 10.648 7.668 -5.617 1.00 89.88 87 THR A O 1
ATOM 663 N N . ASP A 1 88 ? 11.956 6.560 -7.058 1.00 88.31 88 ASP A N 1
ATOM 664 C CA . ASP A 1 88 ? 10.981 6.582 -8.158 1.00 88.31 88 ASP A CA 1
ATOM 665 C C . ASP A 1 88 ? 9.721 5.744 -7.857 1.00 88.31 88 ASP A C 1
ATOM 667 O O . ASP A 1 88 ? 8.665 5.957 -8.452 1.00 88.31 88 ASP A O 1
ATOM 671 N N . VAL A 1 89 ? 9.816 4.796 -6.919 1.00 89.12 89 VAL A N 1
ATOM 672 C CA . VAL A 1 89 ? 8.726 3.885 -6.522 1.00 89.12 89 VAL A CA 1
ATOM 673 C C . VAL A 1 89 ? 8.273 4.070 -5.073 1.00 89.12 89 VAL A C 1
ATOM 675 O O . VAL A 1 89 ? 7.212 3.565 -4.697 1.00 89.12 89 VAL A O 1
ATOM 678 N N . GLU A 1 90 ? 9.007 4.851 -4.280 1.00 91.94 90 GLU A N 1
ATOM 679 C CA . GLU A 1 90 ? 8.766 5.088 -2.853 1.00 91.94 90 GLU A CA 1
ATOM 680 C C . GLU A 1 90 ? 7.339 5.564 -2.557 1.00 91.94 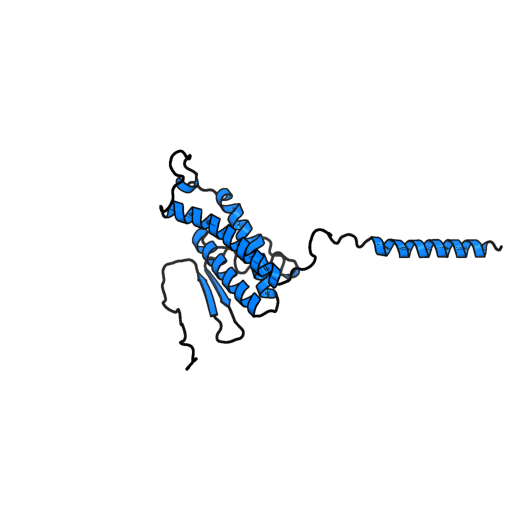90 GLU A C 1
ATOM 682 O O . GLU A 1 90 ? 6.686 5.056 -1.648 1.00 91.94 90 GLU A O 1
ATOM 687 N N . THR A 1 91 ? 6.809 6.499 -3.351 1.00 92.31 91 THR A N 1
ATOM 688 C CA . THR A 1 91 ? 5.444 7.009 -3.135 1.00 92.31 91 THR A CA 1
ATOM 689 C C . THR A 1 91 ? 4.403 5.903 -3.296 1.00 92.31 91 THR A C 1
ATOM 691 O O . THR A 1 91 ? 3.509 5.777 -2.463 1.00 92.31 91 THR A O 1
ATOM 694 N N . SER A 1 92 ? 4.530 5.069 -4.333 1.00 92.19 92 SER A N 1
ATOM 695 C CA . SER A 1 92 ? 3.603 3.955 -4.571 1.00 92.19 92 SER A CA 1
ATOM 696 C C . SER A 1 92 ? 3.730 2.858 -3.512 1.00 92.19 92 SER A C 1
ATOM 698 O O . SER A 1 92 ? 2.721 2.316 -3.070 1.00 92.19 92 SER A O 1
ATOM 700 N N . TRP A 1 93 ? 4.950 2.593 -3.040 1.00 93.12 93 TRP A N 1
ATOM 701 C CA . TRP A 1 93 ? 5.217 1.668 -1.942 1.00 93.12 93 TRP A CA 1
ATOM 702 C C . TRP A 1 93 ? 4.560 2.138 -0.636 1.00 93.12 93 TRP A C 1
ATOM 704 O O . TRP A 1 93 ? 3.793 1.401 -0.016 1.00 93.12 93 TRP A O 1
ATOM 714 N N . ASN A 1 94 ? 4.789 3.397 -0.255 1.00 93.69 94 ASN A N 1
ATOM 715 C CA . ASN A 1 94 ? 4.201 3.996 0.944 1.00 93.69 94 ASN A CA 1
ATOM 716 C C . ASN A 1 94 ? 2.672 4.067 0.851 1.00 93.69 94 ASN A C 1
ATOM 718 O O . ASN A 1 94 ? 1.975 3.800 1.826 1.00 93.69 94 ASN A O 1
ATOM 722 N N . GLN A 1 95 ? 2.134 4.377 -0.328 1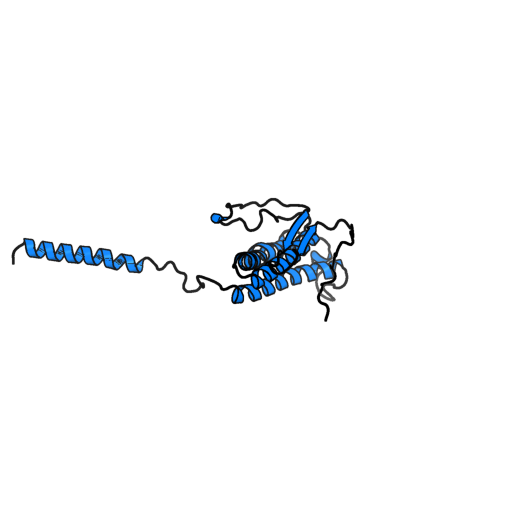.00 94.19 95 GLN A N 1
ATOM 723 C CA . GLN A 1 95 ? 0.693 4.400 -0.574 1.00 94.19 95 GLN A CA 1
ATOM 724 C C . GLN A 1 95 ? 0.070 2.994 -0.468 1.00 94.19 95 GLN A C 1
ATOM 726 O O . GLN A 1 95 ? -1.041 2.866 0.056 1.00 94.19 95 GLN A O 1
ATOM 731 N N . ALA A 1 96 ? 0.784 1.947 -0.900 1.00 94.00 96 ALA A N 1
ATOM 732 C CA . ALA A 1 96 ? 0.354 0.560 -0.751 1.00 94.00 96 ALA A CA 1
ATOM 733 C C . ALA A 1 96 ? 0.254 0.154 0.728 1.00 94.00 96 ALA A C 1
ATOM 735 O O . ALA A 1 96 ? -0.808 -0.286 1.158 1.00 94.00 96 ALA A O 1
ATOM 736 N N . TYR A 1 97 ? 1.321 0.342 1.512 1.00 93.75 97 TYR A N 1
ATOM 737 C CA . TYR A 1 97 ? 1.375 -0.097 2.912 1.00 93.75 97 TYR A CA 1
ATOM 738 C C . TYR A 1 97 ? 0.615 0.820 3.869 1.00 93.75 97 TYR A C 1
ATOM 740 O O . TYR A 1 97 ? -0.290 0.374 4.571 1.00 93.75 97 TYR A O 1
ATOM 748 N N . SER A 1 98 ? 0.959 2.105 3.890 1.00 90.62 98 SER A N 1
ATOM 749 C CA . SER A 1 98 ? 0.514 3.029 4.938 1.00 90.62 98 SER A CA 1
ATOM 750 C C . SER A 1 98 ? -0.933 3.481 4.783 1.00 90.62 98 SER A C 1
ATOM 752 O O . SER A 1 98 ? -1.478 4.094 5.696 1.00 90.62 98 SER A O 1
ATOM 754 N N . LYS A 1 99 ? -1.554 3.223 3.628 1.00 91.00 99 LYS A N 1
ATOM 755 C CA . LYS A 1 99 ? -2.925 3.656 3.352 1.00 91.00 99 LYS A CA 1
ATOM 756 C C . LYS A 1 99 ? -3.787 2.524 2.819 1.00 91.00 99 LYS A C 1
ATOM 758 O O . LYS A 1 99 ? -4.721 2.128 3.497 1.00 91.00 99 LYS A O 1
ATOM 763 N N . SER A 1 100 ? -3.468 1.949 1.660 1.00 94.50 100 SER A N 1
ATOM 764 C CA . SER A 1 100 ? -4.332 0.918 1.067 1.00 94.50 100 SER A CA 1
ATOM 765 C C . SER A 1 100 ? -4.435 -0.343 1.925 1.00 94.50 100 SER A C 1
ATOM 767 O O . SER A 1 100 ? -5.540 -0.758 2.256 1.00 94.50 100 SER A O 1
ATOM 769 N N . LEU A 1 101 ? -3.304 -0.937 2.309 1.00 93.75 101 LEU A N 1
ATOM 770 C CA . LEU A 1 101 ? -3.279 -2.141 3.140 1.00 93.75 101 LEU A CA 1
ATOM 771 C C . LEU A 1 101 ? -3.774 -1.867 4.566 1.00 93.75 101 LEU A C 1
ATOM 773 O O . LEU A 1 101 ? -4.489 -2.701 5.112 1.00 93.75 101 LEU A O 1
ATOM 777 N N . ALA A 1 102 ? -3.473 -0.696 5.134 1.00 93.31 102 ALA A N 1
ATOM 778 C CA . ALA A 1 102 ? -3.993 -0.280 6.438 1.00 93.31 102 ALA A CA 1
ATOM 779 C C . ALA A 1 102 ? -5.533 -0.158 6.449 1.00 93.31 102 ALA A C 1
ATOM 781 O O . ALA A 1 102 ? -6.193 -0.717 7.325 1.00 93.31 102 ALA A O 1
ATOM 782 N N . ASP A 1 103 ? -6.122 0.494 5.440 1.00 94.38 103 ASP A N 1
ATOM 783 C CA . ASP A 1 103 ? -7.580 0.600 5.302 1.00 94.38 103 ASP A CA 1
ATOM 784 C C . ASP A 1 103 ? -8.223 -0.782 5.095 1.00 94.38 103 ASP A C 1
ATOM 786 O O . ASP A 1 103 ? -9.304 -1.065 5.613 1.00 94.38 103 ASP A O 1
ATOM 790 N N . MET A 1 104 ? -7.560 -1.674 4.353 1.00 93.69 104 MET A N 1
ATOM 791 C CA . MET A 1 104 ? -8.028 -3.048 4.169 1.00 93.69 104 MET A CA 1
ATOM 792 C C . MET A 1 104 ? -7.973 -3.854 5.468 1.00 93.69 104 MET A C 1
ATOM 794 O O . MET A 1 104 ? -8.933 -4.560 5.763 1.00 93.69 104 MET A O 1
ATOM 798 N N . ASP A 1 105 ? -6.910 -3.729 6.266 1.00 92.44 105 ASP A N 1
ATOM 799 C CA . ASP A 1 105 ? -6.795 -4.388 7.573 1.00 92.44 105 ASP A CA 1
ATOM 800 C C . ASP A 1 105 ? -7.900 -3.923 8.535 1.00 92.44 105 ASP A C 1
ATOM 802 O O . ASP A 1 105 ? -8.537 -4.745 9.198 1.00 92.44 105 ASP A O 1
ATOM 806 N N . PHE A 1 106 ? -8.253 -2.633 8.507 1.00 93.19 106 PHE A N 1
ATOM 807 C CA . PHE A 1 106 ? -9.425 -2.128 9.224 1.00 93.19 106 PHE A CA 1
ATOM 808 C C . PHE A 1 106 ? -10.720 -2.852 8.811 1.00 93.19 106 PHE A C 1
ATOM 810 O O . PHE A 1 106 ? -11.509 -3.258 9.669 1.00 93.19 106 PHE A O 1
ATOM 817 N N . LEU A 1 107 ? -10.943 -3.068 7.507 1.00 91.69 107 LEU A N 1
ATOM 818 C CA . LEU A 1 107 ? -12.106 -3.817 7.008 1.00 91.69 107 LEU A CA 1
ATOM 819 C C . LEU A 1 107 ? -12.074 -5.287 7.444 1.00 91.69 107 LEU A C 1
ATOM 821 O O . LEU A 1 107 ? -13.114 -5.842 7.795 1.00 91.69 107 LEU A O 1
ATOM 825 N N . VAL A 1 108 ? -10.895 -5.916 7.459 1.00 88.69 108 VAL A N 1
ATOM 826 C CA . VAL A 1 108 ? -10.712 -7.299 7.931 1.00 88.69 108 VAL A CA 1
ATOM 827 C C . VAL A 1 108 ? -11.071 -7.436 9.408 1.00 88.69 108 VAL A C 1
ATOM 829 O O . VAL A 1 108 ? -11.733 -8.404 9.793 1.00 88.69 108 VAL A O 1
ATOM 832 N N . ARG A 1 109 ? -10.693 -6.455 10.228 1.00 88.81 109 ARG A N 1
ATOM 833 C CA . ARG A 1 109 ? -10.940 -6.441 11.676 1.00 88.81 109 ARG A CA 1
ATOM 834 C C . ARG A 1 109 ? -12.314 -5.893 12.065 1.00 88.81 109 ARG A C 1
ATOM 836 O O . ARG A 1 109 ? -12.661 -5.899 13.243 1.00 88.81 109 ARG A O 1
ATOM 843 N N . SER A 1 110 ? -13.141 -5.476 11.106 1.00 89.38 110 SER A N 1
ATOM 844 C CA . SER A 1 110 ? -14.396 -4.770 11.386 1.00 89.38 110 SER A CA 1
ATOM 845 C C . SER A 1 110 ? -15.509 -5.626 12.012 1.00 89.38 110 SER A C 1
ATOM 847 O O . SER A 1 110 ? -16.605 -5.118 12.257 1.00 89.38 110 SER A O 1
ATOM 849 N N . GLY A 1 111 ? -15.300 -6.939 12.167 1.00 86.62 111 GLY A N 1
ATOM 850 C CA . GLY A 1 111 ? -16.302 -7.887 12.669 1.00 86.62 111 GLY A CA 1
ATOM 851 C C . GLY A 1 111 ? -17.484 -8.139 11.722 1.00 86.62 111 GLY A C 1
ATOM 852 O O . GLY A 1 111 ? -18.411 -8.859 12.084 1.00 86.62 111 GLY A O 1
ATOM 853 N N . GLN A 1 112 ? -17.469 -7.574 10.508 1.00 87.62 112 GLN A N 1
ATOM 854 C CA . GLN A 1 112 ? -18.529 -7.744 9.513 1.00 87.62 112 GLN A CA 1
ATOM 855 C C . GLN A 1 112 ? -18.042 -8.671 8.390 1.00 87.62 112 GLN A C 1
ATOM 857 O O . GLN A 1 112 ? -17.189 -8.255 7.604 1.00 87.62 112 GLN A O 1
ATOM 862 N N . PRO A 1 113 ? -18.579 -9.901 8.261 1.00 84.12 113 PRO A N 1
ATOM 863 C CA . PRO A 1 113 ? -18.013 -10.923 7.374 1.00 84.12 113 PRO A CA 1
ATOM 864 C C . PRO A 1 113 ? -17.868 -10.500 5.909 1.00 84.12 113 PRO A C 1
ATOM 866 O O . PRO A 1 113 ? -16.887 -10.858 5.265 1.00 84.12 113 PRO A O 1
AT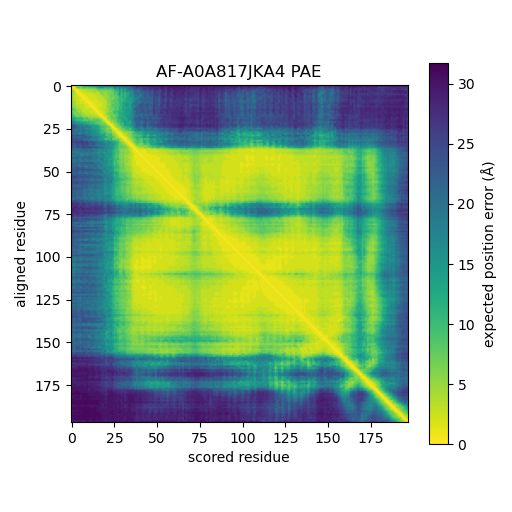OM 869 N N . VAL A 1 114 ? -18.818 -9.717 5.387 1.00 86.75 114 VAL A N 1
ATOM 870 C CA . VAL A 1 114 ? -18.790 -9.242 3.994 1.00 86.75 114 VAL A CA 1
ATOM 871 C C . VAL A 1 114 ? -17.628 -8.271 3.770 1.00 86.75 114 VAL A C 1
ATOM 873 O O . VAL A 1 114 ? -16.818 -8.490 2.873 1.00 86.75 114 VAL A O 1
ATOM 876 N N . TYR A 1 115 ? -17.496 -7.245 4.616 1.00 89.25 115 TYR A N 1
ATOM 877 C CA . TYR A 1 115 ? -16.389 -6.287 4.532 1.00 89.25 115 TYR A CA 1
ATOM 878 C C . TYR A 1 115 ? -15.041 -6.956 4.790 1.00 89.25 115 TYR A C 1
ATOM 880 O O . TYR A 1 115 ? -14.082 -6.681 4.073 1.00 89.25 115 TYR A O 1
ATOM 888 N N . ALA A 1 116 ? -14.984 -7.892 5.738 1.00 84.81 116 ALA A N 1
ATOM 889 C CA . ALA A 1 116 ? -13.770 -8.639 6.018 1.00 84.81 116 ALA A CA 1
ATOM 890 C C . ALA A 1 116 ? -13.338 -9.511 4.831 1.00 84.81 116 ALA A C 1
ATOM 892 O O . ALA A 1 116 ? -12.155 -9.559 4.504 1.00 84.81 116 ALA A O 1
ATOM 893 N N . GLY A 1 117 ? -14.282 -10.164 4.145 1.00 79.56 117 GLY A N 1
ATOM 894 C CA . GLY A 1 117 ? -14.002 -10.911 2.919 1.00 79.56 117 GLY A CA 1
ATOM 895 C C . GLY A 1 117 ? -13.462 -10.012 1.804 1.00 79.56 117 GLY A C 1
ATOM 896 O O . GLY A 1 117 ? -12.445 -10.334 1.191 1.00 79.56 117 GLY A O 1
ATOM 897 N N . MET A 1 118 ? -14.089 -8.850 1.585 1.00 87.06 118 MET A N 1
ATOM 898 C CA . MET A 1 118 ? -13.627 -7.869 0.594 1.00 87.06 118 MET A CA 1
ATOM 899 C C . MET A 1 118 ? -12.228 -7.338 0.928 1.00 87.06 118 MET A C 1
ATOM 901 O O . MET A 1 118 ? -11.366 -7.323 0.052 1.00 87.06 118 MET A O 1
ATOM 905 N N . GLY A 1 119 ? -11.983 -6.964 2.188 1.00 88.44 119 GLY A N 1
ATOM 906 C CA . GLY A 1 119 ? -10.676 -6.516 2.673 1.00 88.44 119 GLY A CA 1
ATOM 907 C C . GLY A 1 119 ? -9.588 -7.552 2.401 1.00 88.44 119 GLY A C 1
ATOM 908 O O . GLY A 1 119 ? -8.592 -7.233 1.764 1.00 88.44 119 GLY A O 1
ATOM 909 N N . LYS A 1 120 ? -9.827 -8.819 2.762 1.00 83.69 120 LYS A N 1
ATOM 910 C CA . LYS A 1 120 ? -8.873 -9.915 2.531 1.00 83.69 120 LYS A CA 1
ATOM 911 C C . LYS A 1 120 ? -8.535 -10.122 1.053 1.00 83.69 120 LYS A C 1
ATOM 913 O O . LYS A 1 120 ? -7.365 -10.296 0.723 1.00 83.69 120 LYS A O 1
ATOM 918 N N . ILE A 1 121 ? -9.534 -10.110 0.165 1.00 84.81 121 ILE A N 1
ATOM 919 C CA . ILE A 1 121 ? -9.315 -10.288 -1.281 1.00 84.81 121 ILE A CA 1
ATOM 920 C C . ILE A 1 121 ? -8.476 -9.134 -1.842 1.00 84.81 121 ILE A C 1
ATOM 922 O O . ILE A 1 121 ? -7.516 -9.372 -2.573 1.00 84.81 121 ILE A O 1
ATOM 926 N N . MET A 1 122 ? -8.814 -7.893 -1.482 1.00 91.00 122 MET A N 1
ATOM 927 C CA . MET A 1 122 ? -8.072 -6.715 -1.939 1.00 91.00 122 MET A CA 1
ATOM 928 C C . MET A 1 122 ? -6.640 -6.701 -1.392 1.00 91.00 122 MET A C 1
ATOM 930 O O . MET A 1 122 ? -5.711 -6.440 -2.154 1.00 91.00 122 MET A O 1
ATOM 934 N N . SER A 1 123 ? -6.439 -7.060 -0.117 1.00 88.56 123 SER A N 1
ATOM 935 C CA . SER A 1 123 ? -5.102 -7.203 0.469 1.00 88.56 123 SER A CA 1
ATOM 936 C C . SER A 1 123 ? -4.283 -8.248 -0.273 1.00 88.56 123 SER A C 1
ATOM 938 O O . SER A 1 123 ? -3.139 -7.980 -0.625 1.00 88.56 123 SER A O 1
ATOM 940 N N . ALA A 1 124 ? -4.859 -9.419 -0.556 1.00 83.25 124 ALA A N 1
ATOM 941 C CA . ALA A 1 124 ? -4.151 -10.481 -1.260 1.00 83.25 124 ALA A CA 1
ATOM 942 C C . ALA A 1 124 ? -3.698 -10.043 -2.660 1.00 83.25 124 ALA A C 1
ATOM 944 O O . ALA A 1 124 ? -2.555 -10.282 -3.038 1.00 83.25 124 ALA A O 1
ATOM 945 N N . TYR A 1 125 ? -4.567 -9.348 -3.398 1.00 86.81 125 TYR A N 1
ATOM 946 C CA . TYR A 1 125 ? -4.230 -8.808 -4.712 1.00 86.81 125 TYR A CA 1
ATOM 947 C C . TYR A 1 125 ? -3.115 -7.755 -4.641 1.00 86.81 125 TYR A C 1
ATOM 949 O O . TYR A 1 125 ? -2.178 -7.782 -5.437 1.00 86.81 125 TYR A O 1
ATOM 957 N N . LEU A 1 126 ? -3.173 -6.851 -3.661 1.00 90.31 126 LEU A N 1
ATOM 958 C CA . LEU A 1 126 ? -2.155 -5.817 -3.505 1.00 90.31 126 LEU A CA 1
ATOM 959 C C . LEU A 1 126 ? -0.802 -6.396 -3.057 1.00 90.31 126 LEU A C 1
ATOM 961 O O . LEU A 1 126 ? 0.234 -5.979 -3.572 1.00 90.31 126 LEU A O 1
ATOM 965 N N . TYR A 1 127 ? -0.798 -7.395 -2.171 1.00 88.38 127 TYR A N 1
ATOM 966 C CA . TYR A 1 127 ? 0.414 -8.133 -1.804 1.00 88.38 127 TYR A CA 1
ATOM 967 C C . TYR A 1 127 ? 1.003 -8.917 -2.979 1.00 88.38 127 TYR A C 1
ATOM 969 O O . TYR A 1 127 ? 2.224 -8.954 -3.118 1.00 88.38 127 TYR A O 1
ATOM 977 N N . GLN A 1 128 ? 0.164 -9.495 -3.846 1.00 83.69 128 GLN A N 1
ATOM 978 C CA . GLN A 1 128 ? 0.628 -10.148 -5.072 1.00 83.69 128 GLN A CA 1
ATOM 979 C C . GLN A 1 128 ? 1.388 -9.160 -5.964 1.00 83.69 128 GLN A C 1
ATOM 981 O O . GLN A 1 128 ? 2.530 -9.405 -6.335 1.00 83.69 128 GLN A O 1
ATOM 986 N N . MET A 1 129 ? 0.797 -7.997 -6.230 1.00 87.25 129 MET A N 1
ATOM 987 C CA . MET A 1 129 ? 1.448 -6.958 -7.029 1.00 87.25 129 MET A CA 1
ATOM 988 C C . MET A 1 129 ? 2.758 -6.462 -6.395 1.00 87.25 129 MET A C 1
ATOM 990 O O . MET A 1 129 ? 3.734 -6.225 -7.104 1.00 87.25 129 MET A O 1
ATOM 994 N N . LEU A 1 130 ? 2.804 -6.321 -5.065 1.00 88.25 130 LEU A N 1
ATOM 995 C CA . LEU A 1 130 ? 4.023 -5.945 -4.347 1.00 88.25 130 LEU A CA 1
ATOM 996 C C . LEU A 1 130 ? 5.132 -6.989 -4.526 1.00 88.25 130 LEU A C 1
ATOM 998 O O . LEU A 1 130 ? 6.267 -6.625 -4.818 1.00 88.25 130 LEU A O 1
ATOM 1002 N N . THR A 1 131 ? 4.830 -8.279 -4.381 1.00 85.38 131 THR A N 1
ATOM 1003 C CA . THR A 1 131 ? 5.869 -9.306 -4.519 1.00 85.38 131 THR A CA 1
ATOM 1004 C C . THR A 1 131 ? 6.324 -9.479 -5.968 1.00 85.38 131 THR A C 1
ATOM 1006 O O . THR A 1 131 ? 7.521 -9.625 -6.213 1.00 85.38 131 THR A O 1
ATOM 1009 N N . ASP A 1 132 ? 5.406 -9.347 -6.931 1.00 83.12 132 ASP A N 1
ATOM 1010 C CA . ASP A 1 132 ? 5.711 -9.424 -8.363 1.00 83.12 132 ASP A CA 1
ATOM 1011 C C . ASP A 1 132 ? 6.661 -8.295 -8.812 1.00 83.12 132 ASP A C 1
ATOM 1013 O O . ASP A 1 132 ? 7.512 -8.513 -9.675 1.00 83.12 132 ASP A O 1
ATOM 1017 N N . LEU A 1 133 ? 6.549 -7.093 -8.226 1.00 85.56 133 LEU A N 1
ATOM 1018 C CA . LEU A 1 133 ? 7.398 -5.944 -8.571 1.00 85.56 133 LEU A CA 1
ATOM 1019 C C . LEU A 1 133 ? 8.694 -5.857 -7.755 1.00 85.56 133 LEU A C 1
ATOM 1021 O O . LEU A 1 133 ? 9.722 -5.448 -8.293 1.00 85.56 133 LEU A O 1
ATOM 1025 N N . PHE A 1 134 ? 8.646 -6.178 -6.461 1.00 86.19 134 PHE A N 1
ATOM 1026 C CA . PHE A 1 134 ? 9.731 -5.877 -5.519 1.00 86.19 134 PHE A CA 1
ATOM 1027 C C . PHE A 1 134 ? 10.463 -7.114 -4.995 1.00 86.19 134 PHE A C 1
ATOM 1029 O O . PHE A 1 134 ? 11.516 -6.979 -4.371 1.00 86.19 134 PHE A O 1
ATOM 1036 N N . GLY A 1 135 ? 9.954 -8.320 -5.252 1.00 84.50 135 GLY A N 1
ATOM 1037 C CA . GLY A 1 135 ? 10.545 -9.539 -4.720 1.00 84.50 135 GLY A CA 1
ATOM 1038 C C . GLY A 1 135 ? 10.039 -9.848 -3.301 1.00 84.50 135 GLY A C 1
ATOM 1039 O O . GLY A 1 135 ? 8.832 -9.789 -3.051 1.00 84.50 135 GLY A O 1
ATOM 1040 N N . PRO A 1 136 ? 10.928 -10.218 -2.359 1.00 84.56 136 PRO A N 1
ATOM 1041 C CA . PRO A 1 136 ? 10.562 -10.400 -0.959 1.00 84.56 136 PRO A CA 1
ATOM 1042 C C . PRO A 1 136 ? 10.037 -9.111 -0.316 1.00 84.56 136 PRO A C 1
ATOM 1044 O O . PRO A 1 136 ? 10.679 -8.064 -0.406 1.00 84.56 136 PRO A O 1
ATOM 1047 N N . ILE A 1 137 ? 8.911 -9.192 0.393 1.00 87.50 137 ILE A N 1
ATOM 1048 C CA . ILE A 1 137 ? 8.226 -8.029 0.976 1.00 87.50 137 ILE A CA 1
ATOM 1049 C C . ILE A 1 137 ? 7.808 -8.271 2.430 1.00 87.50 137 ILE A C 1
ATOM 1051 O O . ILE A 1 137 ? 7.592 -9.420 2.816 1.00 87.50 137 ILE A O 1
ATOM 1055 N N . PRO A 1 138 ? 7.643 -7.221 3.253 1.00 88.94 138 PRO A N 1
ATOM 1056 C CA . PRO A 1 138 ? 7.035 -7.370 4.569 1.00 88.94 138 PRO A CA 1
ATOM 1057 C C . PRO A 1 138 ? 5.580 -7.838 4.465 1.00 88.94 138 PRO A C 1
ATOM 1059 O O . PRO A 1 138 ? 4.751 -7.158 3.851 1.00 88.94 138 PRO A O 1
ATOM 1062 N N . PHE A 1 139 ? 5.260 -8.976 5.086 1.00 84.38 139 PHE A N 1
ATOM 1063 C CA . PHE A 1 139 ? 3.908 -9.539 5.077 1.00 84.38 139 PHE A CA 1
ATOM 1064 C C . PHE A 1 139 ? 3.407 -9.875 6.483 1.00 84.38 139 PHE A C 1
ATOM 1066 O O . PHE A 1 139 ? 2.483 -9.221 6.959 1.00 84.38 139 PHE A O 1
ATOM 1073 N N . SER A 1 140 ? 3.998 -10.856 7.179 1.00 82.75 140 SER A N 1
ATOM 1074 C CA . SER A 1 140 ? 3.417 -11.354 8.439 1.00 82.75 140 SER A CA 1
ATOM 1075 C C . SER A 1 140 ? 3.577 -10.374 9.604 1.00 82.75 140 SER A C 1
ATOM 1077 O O . SER A 1 140 ? 2.754 -10.338 10.524 1.00 82.75 140 SER A O 1
ATOM 1079 N N . GLU A 1 141 ? 4.629 -9.562 9.554 1.00 86.25 141 GLU A N 1
ATOM 1080 C CA . GLU A 1 141 ? 4.936 -8.501 10.513 1.00 86.25 141 GLU A CA 1
ATOM 1081 C C . GLU A 1 141 ? 4.421 -7.126 10.063 1.00 86.25 141 GLU A C 1
ATOM 1083 O O . GLU A 1 141 ? 4.475 -6.162 10.826 1.00 86.25 141 GLU A O 1
ATOM 1088 N N . ALA A 1 142 ? 3.913 -7.019 8.831 1.00 86.88 142 ALA A N 1
ATOM 1089 C CA . ALA A 1 142 ? 3.403 -5.763 8.304 1.00 86.88 142 ALA A CA 1
ATOM 1090 C C . ALA A 1 142 ? 2.158 -5.294 9.073 1.00 86.88 142 ALA A C 1
ATOM 1092 O O . ALA A 1 142 ? 1.403 -6.095 9.620 1.00 86.88 142 ALA A O 1
ATOM 1093 N N . LEU A 1 143 ? 1.945 -3.972 9.086 1.00 88.88 143 LEU A N 1
ATOM 1094 C CA . LEU A 1 143 ? 0.801 -3.292 9.718 1.00 88.88 143 LEU A CA 1
ATOM 1095 C C . LEU A 1 143 ? 0.694 -3.459 11.247 1.00 88.88 143 LEU A C 1
ATOM 1097 O O . LEU A 1 143 ? -0.269 -2.994 11.842 1.00 88.88 143 LEU A O 1
ATOM 1101 N N . LYS A 1 144 ? 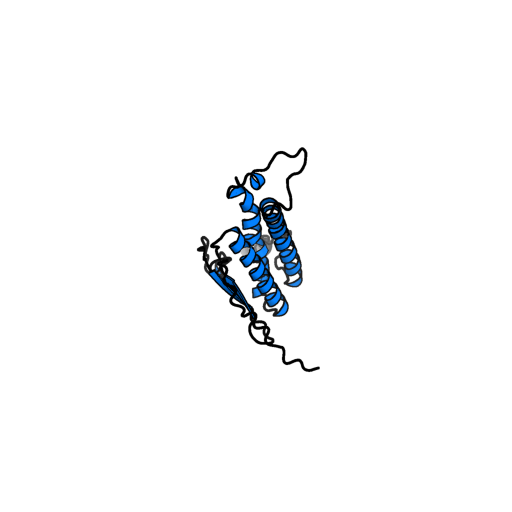1.705 -4.035 11.908 1.00 89.62 144 LYS A N 1
ATOM 1102 C CA . LYS A 1 144 ? 1.750 -4.234 13.369 1.00 89.62 144 LYS A CA 1
ATOM 1103 C C . LYS A 1 144 ? 2.465 -3.113 14.128 1.00 89.62 144 LYS A C 1
ATOM 1105 O O . LYS A 1 144 ? 3.068 -3.337 15.176 1.00 89.62 144 LYS A O 1
ATOM 1110 N N . GLY A 1 145 ? 2.430 -1.897 13.586 1.00 86.56 145 GLY A N 1
ATOM 1111 C CA . GLY A 1 145 ? 3.102 -0.737 14.179 1.00 86.56 145 GLY A CA 1
ATOM 1112 C C . GLY A 1 145 ? 2.401 -0.186 15.425 1.00 86.56 145 GLY A C 1
ATOM 1113 O O . GLY A 1 145 ? 3.036 0.499 16.225 1.00 86.56 145 GLY A O 1
ATOM 1114 N N . ALA A 1 146 ? 1.111 -0.483 15.603 1.00 86.62 146 ALA A N 1
ATOM 1115 C CA . ALA A 1 146 ? 0.340 -0.015 16.747 1.00 86.62 146 ALA A CA 1
ATOM 1116 C C . ALA A 1 146 ? 0.762 -0.728 18.053 1.00 86.62 146 ALA A C 1
ATOM 1118 O O . ALA A 1 146 ? 1.161 -1.900 18.009 1.00 86.62 146 ALA A O 1
ATOM 1119 N N . PRO A 1 147 ? 0.676 -0.063 19.224 1.00 86.56 147 PRO A N 1
ATOM 1120 C CA . PRO A 1 147 ? 1.026 -0.666 20.510 1.00 86.56 147 PRO A CA 1
ATOM 1121 C C . PRO A 1 147 ? 0.301 -1.982 20.804 1.00 86.56 147 PRO A C 1
ATOM 1123 O O . PRO A 1 147 ? 0.920 -2.937 21.269 1.00 86.56 147 PRO A O 1
ATOM 1126 N N . GLU A 1 148 ? -0.988 -2.046 20.485 1.00 86.81 148 GLU A N 1
ATOM 1127 C CA . GLU A 1 148 ? -1.850 -3.216 20.646 1.00 86.81 148 GLU A CA 1
ATOM 1128 C C . GLU A 1 148 ? -1.461 -4.401 19.749 1.00 86.81 148 GLU A C 1
ATOM 1130 O O . GLU A 1 148 ? -1.739 -5.546 20.099 1.00 86.81 148 GLU A O 1
ATOM 1135 N N . ASP A 1 149 ? -0.767 -4.135 18.641 1.00 83.12 149 ASP A N 1
ATOM 1136 C CA . ASP A 1 149 ? -0.375 -5.132 17.643 1.00 83.12 149 ASP A CA 1
ATOM 1137 C C . ASP A 1 149 ? 1.094 -5.581 17.778 1.00 83.12 149 ASP A C 1
ATOM 1139 O O . ASP A 1 149 ? 1.569 -6.409 16.999 1.00 83.12 149 ASP A O 1
ATOM 1143 N N . GLY A 1 150 ? 1.815 -5.073 18.786 1.00 85.50 150 GLY A N 1
ATOM 1144 C CA . GLY A 1 150 ? 3.185 -5.485 19.112 1.00 85.50 150 GLY A CA 1
ATOM 1145 C C . GLY A 1 150 ? 4.281 -4.470 18.778 1.00 85.50 150 GLY A C 1
ATOM 1146 O O . GLY A 1 150 ? 5.448 -4.766 19.022 1.00 85.50 150 GLY A O 1
ATOM 1147 N N . SER A 1 151 ? 3.937 -3.268 18.293 1.00 89.69 151 SER A N 1
ATOM 1148 C CA . SER A 1 151 ? 4.889 -2.166 18.031 1.00 89.69 151 SER A CA 1
ATOM 1149 C C . SER A 1 151 ? 6.052 -2.536 17.100 1.00 89.69 151 SER A C 1
ATOM 1151 O O . SER A 1 151 ? 7.197 -2.129 17.313 1.00 89.69 151 SER A O 1
ATOM 1153 N N . ILE A 1 152 ? 5.781 -3.320 16.059 1.00 89.69 152 ILE A N 1
ATOM 1154 C CA . ILE A 1 152 ? 6.796 -3.704 15.078 1.00 89.69 152 ILE A CA 1
ATOM 1155 C C . ILE A 1 152 ? 7.024 -2.535 14.115 1.00 89.69 152 ILE A C 1
ATOM 1157 O O . ILE A 1 152 ? 6.205 -2.259 13.241 1.00 89.69 152 ILE A O 1
ATOM 1161 N N . LEU A 1 153 ? 8.153 -1.839 14.278 1.00 88.94 153 LEU A N 1
ATOM 1162 C CA . LEU A 1 153 ? 8.520 -0.668 13.465 1.00 88.94 153 LEU A CA 1
ATOM 1163 C C . LEU A 1 153 ? 9.428 -1.007 12.273 1.00 88.94 153 LEU A C 1
ATOM 1165 O O . LEU A 1 153 ? 9.586 -0.192 11.368 1.00 88.94 153 LEU A O 1
ATOM 1169 N N . ALA A 1 154 ? 10.028 -2.198 12.274 1.00 89.81 154 ALA A N 1
ATOM 1170 C CA . ALA A 1 154 ? 10.935 -2.673 11.233 1.00 89.81 154 ALA A CA 1
ATOM 1171 C C . ALA A 1 154 ? 10.556 -4.110 10.835 1.00 89.81 154 ALA A C 1
ATOM 1173 O O . ALA A 1 154 ? 11.197 -5.055 11.291 1.00 89.81 154 ALA A O 1
ATOM 1174 N N . PRO A 1 155 ? 9.478 -4.286 10.053 1.00 88.94 155 PRO A N 1
ATOM 1175 C CA . PRO A 1 155 ? 8.990 -5.607 9.688 1.00 88.94 155 PRO A CA 1
ATOM 1176 C C . PRO A 1 155 ? 9.935 -6.292 8.692 1.00 88.94 155 PRO A C 1
ATOM 1178 O O . PRO A 1 155 ? 10.473 -5.659 7.780 1.00 88.94 155 PRO A O 1
ATOM 1181 N N . THR A 1 156 ? 10.124 -7.597 8.863 1.00 88.06 156 THR A N 1
ATOM 1182 C CA . THR A 1 156 ? 11.039 -8.406 8.052 1.00 88.06 156 THR A CA 1
ATOM 1183 C C . THR A 1 156 ? 10.426 -8.739 6.690 1.00 88.06 156 THR A C 1
ATOM 1185 O O . THR A 1 156 ? 9.249 -9.087 6.600 1.00 88.06 156 THR A O 1
ATOM 1188 N N . SER A 1 157 ? 11.222 -8.664 5.618 1.00 85.44 157 SER A N 1
ATOM 1189 C CA . SER A 1 157 ? 10.782 -9.083 4.283 1.00 85.44 157 SER A CA 1
ATOM 1190 C C . SER A 1 157 ? 10.789 -10.605 4.125 1.00 85.44 157 SER A C 1
ATOM 1192 O O . SER A 1 157 ? 11.760 -11.275 4.476 1.00 85.44 157 SER A O 1
ATOM 1194 N N . GLU A 1 158 ? 9.736 -11.143 3.516 1.00 76.25 158 GLU A N 1
ATOM 1195 C CA . GLU A 1 158 ? 9.521 -12.571 3.281 1.00 76.25 158 GLU A CA 1
ATOM 1196 C C . GLU A 1 158 ? 9.419 -12.869 1.781 1.00 76.25 158 GLU A C 1
ATOM 1198 O O . GLU A 1 158 ? 8.835 -12.100 1.022 1.00 76.25 158 GLU A O 1
ATOM 1203 N N . ALA A 1 159 ? 9.981 -13.999 1.341 1.00 62.38 159 ALA A N 1
ATOM 1204 C CA . ALA A 1 159 ? 9.997 -14.409 -0.068 1.00 62.38 159 ALA A CA 1
ATOM 1205 C C . ALA A 1 159 ? 8.715 -15.141 -0.525 1.00 62.38 159 ALA A C 1
ATOM 1207 O O . ALA A 1 159 ? 8.467 -15.295 -1.716 1.00 62.38 159 ALA A O 1
ATOM 1208 N N . SER A 1 160 ? 7.898 -15.653 0.391 1.00 55.66 160 SER A N 1
ATOM 1209 C CA . SER A 1 160 ? 6.668 -16.366 0.036 1.00 55.66 160 SER A CA 1
ATOM 1210 C C . SER A 1 160 ? 5.743 -16.426 1.236 1.00 55.66 160 SER A C 1
ATOM 1212 O O . SER A 1 160 ? 6.174 -16.911 2.285 1.00 55.66 160 SER A O 1
ATOM 1214 N N . THR A 1 161 ? 4.479 -16.032 1.071 1.00 55.03 161 THR A N 1
ATOM 1215 C CA . THR A 1 161 ? 3.521 -16.084 2.178 1.00 55.03 161 THR A CA 1
ATOM 1216 C C . THR A 1 161 ? 2.102 -16.401 1.700 1.00 55.03 161 THR A C 1
ATOM 1218 O O . THR A 1 161 ? 1.667 -16.012 0.624 1.00 55.03 161 THR A O 1
ATOM 1221 N N . SER A 1 162 ? 1.334 -17.159 2.479 1.00 52.50 162 SER A N 1
ATOM 1222 C CA . SER A 1 162 ? -0.047 -17.516 2.128 1.00 52.50 162 SER A CA 1
ATOM 1223 C C . SER A 1 162 ? -1.057 -16.724 2.955 1.00 52.50 162 SER A C 1
ATOM 1225 O O . SER A 1 162 ? -0.983 -16.755 4.183 1.00 52.50 162 SER A O 1
ATOM 1227 N N . LEU A 1 163 ? -2.036 -16.084 2.308 1.00 54.38 163 LEU A N 1
ATOM 1228 C CA . LEU A 1 163 ? -3.171 -15.436 2.966 1.00 54.38 163 LEU A CA 1
ATOM 1229 C C . LEU A 1 163 ? -4.418 -16.329 2.884 1.00 54.38 163 LEU A C 1
ATOM 1231 O O . LEU A 1 163 ? -4.951 -16.599 1.810 1.00 54.38 163 LEU A O 1
ATOM 1235 N N . THR A 1 164 ? -4.936 -16.787 4.020 1.00 51.97 164 THR A N 1
ATOM 1236 C CA . THR A 1 164 ? -6.148 -17.619 4.057 1.00 51.97 164 THR A CA 1
ATOM 1237 C C . THR A 1 164 ? -7.408 -16.756 4.218 1.00 51.97 164 THR A C 1
ATOM 1239 O O . THR A 1 164 ? -7.618 -16.062 5.215 1.00 51.97 164 THR A O 1
ATOM 1242 N N . VAL A 1 165 ? -8.303 -16.802 3.231 1.00 49.06 165 VAL A N 1
ATOM 1243 C CA . VAL A 1 165 ? -9.610 -16.131 3.235 1.00 49.06 165 VAL A CA 1
ATOM 1244 C C . VAL A 1 165 ? -10.693 -17.122 3.665 1.00 49.06 165 VAL A C 1
ATOM 1246 O O . VAL A 1 165 ? -11.380 -17.744 2.859 1.00 49.06 165 VAL A O 1
ATOM 1249 N N . SER A 1 166 ? -10.876 -17.273 4.977 1.00 46.75 166 SER A N 1
ATOM 1250 C CA . SER A 1 166 ? -12.071 -17.944 5.503 1.00 46.75 166 SER A CA 1
ATOM 1251 C C . SER A 1 166 ? -13.282 -17.018 5.356 1.00 46.75 166 SER A C 1
ATOM 1253 O O . SER A 1 166 ? -13.363 -15.986 6.032 1.00 46.75 166 SER A O 1
ATOM 1255 N N . ASN A 1 167 ? -14.189 -17.372 4.445 1.00 43.94 167 ASN A N 1
ATOM 1256 C CA . ASN A 1 167 ? -15.530 -16.811 4.360 1.00 43.94 167 ASN A CA 1
ATOM 1257 C C . ASN A 1 167 ? -16.412 -17.732 5.202 1.00 43.94 167 ASN A C 1
ATOM 1259 O O . ASN A 1 167 ? -16.474 -18.918 4.906 1.00 43.94 167 ASN A O 1
ATOM 1263 N N . GLY A 1 168 ? -17.084 -17.230 6.243 1.00 46.16 168 GLY A N 1
ATOM 1264 C CA . GLY A 1 168 ? -17.902 -18.032 7.176 1.00 46.16 168 GLY A CA 1
ATOM 1265 C C . GLY A 1 168 ? -19.140 -18.725 6.572 1.00 46.16 168 GLY A C 1
ATOM 1266 O O . GLY A 1 168 ? -20.108 -18.971 7.282 1.00 46.16 168 GLY A O 1
ATOM 1267 N N . ILE A 1 169 ? -19.137 -18.986 5.263 1.00 42.06 169 ILE A N 1
ATOM 1268 C CA . ILE A 1 169 ? -20.170 -19.617 4.449 1.00 42.06 169 ILE A CA 1
ATOM 1269 C C . ILE A 1 169 ? -19.436 -20.526 3.431 1.00 42.06 169 ILE A C 1
ATOM 1271 O O . ILE A 1 169 ? -19.297 -20.168 2.265 1.00 42.06 169 ILE A O 1
ATOM 1275 N N . GLY A 1 170 ? -18.894 -21.668 3.877 1.00 54.66 170 GLY A N 1
ATOM 1276 C CA . GLY A 1 170 ? -18.218 -22.663 3.019 1.00 54.66 170 GLY A CA 1
ATOM 1277 C C . GLY A 1 170 ? -16.745 -22.943 3.353 1.00 54.66 170 GLY A C 1
ATOM 1278 O O . GLY A 1 170 ? -16.225 -22.466 4.360 1.00 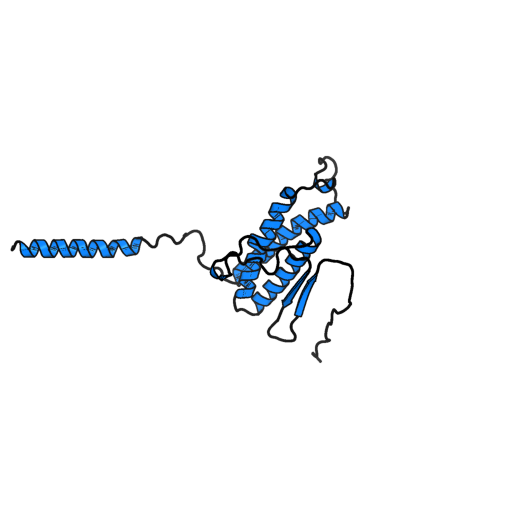54.66 170 GLY A O 1
ATOM 1279 N N . GLU A 1 171 ? -16.092 -23.755 2.510 1.00 49.88 171 GLU A N 1
ATOM 1280 C CA . GLU A 1 171 ? -14.661 -24.087 2.622 1.00 49.88 171 GLU A CA 1
ATOM 1281 C C . GLU A 1 171 ? -13.791 -22.816 2.520 1.00 49.88 171 GLU A C 1
ATOM 1283 O O . GLU A 1 171 ? -14.084 -21.937 1.701 1.00 49.88 171 GLU A O 1
ATOM 1288 N N . PRO A 1 172 ? -12.715 -22.690 3.317 1.00 53.12 172 PRO A N 1
ATOM 1289 C CA . PRO A 1 172 ? -11.850 -21.517 3.292 1.00 53.12 172 PRO A CA 1
ATOM 1290 C C . PRO A 1 172 ? -11.176 -21.356 1.919 1.00 53.12 172 PRO A C 1
ATOM 1292 O O . PRO A 1 172 ? -10.476 -22.247 1.441 1.00 53.12 172 PRO A O 1
ATOM 1295 N N . PHE A 1 173 ? -11.339 -20.189 1.293 1.00 49.69 173 PHE A N 1
ATOM 1296 C CA . PHE A 1 173 ? -10.610 -19.825 0.080 1.00 49.69 173 PHE A CA 1
ATOM 1297 C C . PHE A 1 173 ? -9.202 -19.379 0.476 1.00 49.69 173 PHE A C 1
ATOM 1299 O O . PHE A 1 173 ? -9.037 -18.386 1.169 1.00 49.69 173 PHE A O 1
ATOM 1306 N N . THR A 1 174 ? -8.158 -20.103 0.085 1.00 50.97 174 THR A N 1
ATOM 1307 C CA . THR A 1 174 ? -6.778 -19.695 0.399 1.00 50.97 174 THR A CA 1
ATOM 1308 C C . THR A 1 174 ? -6.175 -18.964 -0.792 1.00 50.97 174 THR A C 1
ATOM 1310 O O . THR A 1 174 ? -6.050 -19.553 -1.862 1.00 50.97 174 THR A O 1
ATOM 1313 N N . VAL A 1 175 ? -5.792 -17.697 -0.613 1.00 50.09 175 VAL A N 1
ATOM 1314 C CA . VAL A 1 175 ? -4.992 -16.957 -1.594 1.00 50.09 175 VAL A CA 1
ATOM 1315 C C . VAL A 1 175 ? -3.528 -17.067 -1.202 1.00 50.09 175 VAL A C 1
ATOM 1317 O O . VAL A 1 175 ? -3.041 -16.379 -0.307 1.00 50.09 175 VAL A O 1
ATOM 1320 N N . THR A 1 176 ? -2.799 -17.947 -1.872 1.00 51.84 176 THR A N 1
ATOM 1321 C CA . THR A 1 176 ? -1.351 -18.039 -1.682 1.00 51.84 176 THR A CA 1
ATOM 1322 C C . THR A 1 176 ? -0.660 -16.931 -2.475 1.00 51.84 176 THR A C 1
ATOM 1324 O O . THR A 1 176 ? -0.775 -16.898 -3.696 1.00 51.84 176 THR A O 1
ATOM 1327 N N . VAL A 1 177 ? 0.072 -16.048 -1.791 1.00 53.44 177 VAL A N 1
ATOM 1328 C CA . VAL A 1 177 ? 0.913 -15.006 -2.396 1.00 53.44 177 VAL A CA 1
ATOM 1329 C C . VAL A 1 177 ? 2.367 -15.492 -2.366 1.00 53.44 177 VAL A C 1
ATOM 1331 O O . VAL A 1 177 ? 3.157 -15.170 -1.482 1.00 53.44 177 VAL A O 1
ATOM 1334 N N . ALA A 1 178 ? 2.721 -16.365 -3.304 1.00 49.19 178 ALA A N 1
ATOM 1335 C CA . ALA A 1 178 ? 4.097 -16.830 -3.454 1.00 49.19 178 ALA A CA 1
ATOM 1336 C C . ALA A 1 178 ? 4.801 -16.027 -4.549 1.00 49.19 178 ALA A C 1
ATOM 1338 O O . ALA A 1 178 ? 4.190 -15.767 -5.586 1.00 49.19 178 ALA A O 1
ATOM 1339 N N . LEU A 1 179 ? 6.086 -15.700 -4.347 1.00 41.41 179 LEU A N 1
ATOM 1340 C CA . LEU A 1 179 ? 6.941 -15.223 -5.431 1.00 41.41 179 LEU A CA 1
ATOM 1341 C C . LEU A 1 179 ? 6.799 -16.150 -6.637 1.00 41.41 179 LEU A C 1
ATOM 1343 O O . LEU A 1 179 ? 6.942 -17.372 -6.513 1.00 41.41 179 LEU A O 1
ATOM 1347 N N . ALA A 1 180 ? 6.562 -15.546 -7.799 1.00 36.34 180 ALA A N 1
ATOM 1348 C CA . ALA A 1 180 ? 6.610 -16.199 -9.091 1.00 36.34 180 ALA A CA 1
ATOM 1349 C C . ALA A 1 180 ? 8.008 -16.797 -9.338 1.00 36.34 180 ALA A C 1
ATOM 1351 O O . ALA A 1 180 ? 8.857 -16.227 -10.015 1.00 36.34 180 ALA A O 1
ATOM 1352 N N . SER A 1 181 ? 8.240 -18.006 -8.839 1.00 30.27 181 SER A N 1
ATOM 1353 C CA . SER A 1 181 ? 8.856 -19.017 -9.683 1.00 30.27 181 SER A CA 1
ATOM 1354 C C . SER A 1 181 ? 7.706 -19.736 -10.368 1.00 30.27 181 SER A C 1
ATOM 1356 O O . SER A 1 181 ? 6.753 -20.177 -9.731 1.00 30.27 181 SER A O 1
ATOM 1358 N N . VAL A 1 182 ? 7.758 -19.765 -11.693 1.00 33.69 182 VAL A N 1
ATOM 1359 C CA . VAL A 1 182 ? 6.817 -20.465 -12.559 1.00 33.69 182 VAL A CA 1
ATOM 1360 C C . VAL A 1 182 ? 6.742 -21.937 -12.134 1.00 33.69 182 VAL A C 1
ATOM 1362 O O . VAL A 1 182 ? 7.502 -22.773 -12.605 1.00 33.69 182 VAL A O 1
ATOM 1365 N N . TYR A 1 183 ? 5.816 -22.256 -11.238 1.00 27.92 183 TYR A N 1
ATOM 1366 C CA . TYR A 1 183 ? 5.208 -23.568 -11.106 1.00 27.92 183 TYR A CA 1
ATOM 1367 C C . TYR A 1 183 ? 3.708 -23.339 -11.033 1.00 27.92 183 TYR A C 1
ATOM 1369 O O . TYR A 1 183 ? 3.112 -23.137 -9.977 1.00 27.92 183 TYR A O 1
ATOM 1377 N N . VAL A 1 184 ? 3.094 -23.382 -12.214 1.00 31.69 184 VAL A N 1
ATOM 1378 C CA . VAL A 1 184 ? 1.701 -23.786 -12.339 1.00 31.69 184 VAL A CA 1
ATOM 1379 C C . VAL A 1 184 ? 1.618 -25.185 -11.729 1.00 31.69 184 VAL A C 1
ATOM 1381 O O . VAL A 1 184 ? 1.889 -26.178 -12.395 1.00 31.69 184 VAL A O 1
ATOM 1384 N N . SER A 1 185 ? 1.280 -25.270 -10.446 1.00 26.56 185 SER A N 1
ATOM 1385 C CA . SER A 1 185 ? 0.549 -26.428 -9.959 1.00 26.56 185 SER A CA 1
ATOM 1386 C C . SER A 1 185 ? -0.925 -26.075 -10.141 1.00 26.56 185 SER A C 1
ATOM 1388 O O . SER A 1 185 ? -1.395 -25.113 -9.523 1.00 26.56 185 SER A O 1
ATOM 1390 N N . PRO A 1 186 ? -1.653 -26.750 -11.047 1.00 31.45 186 PRO A N 1
ATOM 1391 C CA . PRO A 1 186 ? -3.046 -26.458 -11.313 1.00 31.45 186 PRO A CA 1
ATOM 1392 C C . PRO A 1 186 ? -3.865 -27.036 -10.164 1.00 31.45 186 PRO A C 1
ATOM 1394 O O . PRO A 1 186 ? -4.477 -28.089 -10.281 1.00 31.45 186 PRO A O 1
ATOM 1397 N N . THR A 1 187 ? -3.883 -26.332 -9.043 1.00 32.81 187 THR A N 1
ATOM 1398 C CA . THR A 1 187 ? -4.861 -26.583 -7.992 1.00 32.81 187 THR A CA 1
ATOM 1399 C C . THR A 1 187 ? -5.602 -25.289 -7.710 1.00 32.81 187 THR A C 1
ATOM 1401 O O . THR A 1 187 ? -5.745 -24.844 -6.578 1.00 32.81 187 THR A O 1
ATOM 1404 N N . LEU A 1 188 ? -6.135 -24.693 -8.780 1.00 34.06 188 LEU A N 1
ATOM 1405 C CA . LEU A 1 188 ? -7.428 -24.041 -8.672 1.00 34.06 188 LEU A CA 1
ATOM 1406 C C . LEU A 1 188 ? -8.455 -25.170 -8.539 1.00 34.06 188 LEU A C 1
ATOM 1408 O O . LEU A 1 188 ? -9.070 -25.586 -9.520 1.00 34.06 188 LEU A O 1
ATOM 1412 N N . THR A 1 189 ? -8.616 -25.715 -7.332 1.00 30.81 189 THR A N 1
ATOM 1413 C CA . THR A 1 189 ? -9.781 -26.550 -7.054 1.00 30.81 189 THR A CA 1
ATOM 1414 C C . THR A 1 189 ? -10.975 -25.608 -6.992 1.00 30.81 189 THR A C 1
ATOM 1416 O O . THR A 1 189 ? -11.404 -25.185 -5.923 1.00 30.81 189 THR A O 1
ATOM 1419 N N . ILE A 1 190 ? -11.535 -25.265 -8.155 1.00 31.14 190 ILE A N 1
ATOM 1420 C CA . ILE A 1 190 ? -12.958 -24.956 -8.221 1.00 31.14 190 ILE A CA 1
ATOM 1421 C C . ILE A 1 190 ? -13.632 -26.282 -7.877 1.00 31.14 190 ILE A C 1
ATOM 1423 O O . ILE A 1 190 ? -13.911 -27.101 -8.753 1.00 31.14 190 ILE A O 1
ATOM 1427 N N . VAL A 1 191 ? -13.814 -26.552 -6.582 1.00 32.06 191 VAL A N 1
ATOM 1428 C CA . VAL A 1 191 ? -14.735 -27.599 -6.161 1.00 32.06 191 VAL A CA 1
ATOM 1429 C C . VAL A 1 191 ? -16.074 -27.149 -6.713 1.00 32.06 191 VAL A C 1
ATOM 1431 O O . VAL A 1 191 ? -16.637 -26.144 -6.280 1.00 32.06 191 VAL A O 1
ATOM 1434 N N . LYS A 1 192 ? -16.516 -27.852 -7.756 1.00 28.91 192 LYS A N 1
ATOM 1435 C CA . LYS A 1 192 ? -17.848 -27.757 -8.335 1.00 28.91 192 LYS A CA 1
ATOM 1436 C C . LYS A 1 192 ? -18.837 -27.596 -7.183 1.00 28.91 192 LYS A C 1
ATOM 1438 O O . LYS A 1 192 ? -18.927 -28.476 -6.327 1.00 28.91 192 LYS A O 1
ATOM 1443 N N . SER A 1 193 ? -19.513 -26.454 -7.128 1.00 32.47 193 SER A N 1
ATOM 1444 C CA . SER A 1 193 ? -20.502 -26.221 -6.087 1.00 32.47 193 SER A CA 1
ATOM 1445 C C . SER A 1 193 ? -21.578 -27.313 -6.167 1.00 32.47 193 SER A C 1
ATOM 1447 O O . SER A 1 193 ? -21.955 -27.723 -7.269 1.00 32.47 193 SER A O 1
ATOM 1449 N N . PRO A 1 194 ? -22.111 -27.796 -5.035 1.00 34.41 194 PRO A N 1
ATOM 1450 C CA . PRO A 1 194 ? -23.264 -28.685 -5.035 1.00 34.41 194 PRO A CA 1
ATOM 1451 C C . PRO A 1 194 ? -24.571 -27.891 -5.206 1.00 34.41 194 PRO A C 1
ATOM 1453 O O . PRO A 1 194 ? -25.613 -28.309 -4.706 1.00 34.41 194 PRO A O 1
ATOM 1456 N N . PHE A 1 195 ? -24.546 -26.744 -5.897 1.00 30.98 195 PHE A N 1
ATOM 1457 C CA . PHE A 1 195 ? -25.777 -26.085 -6.319 1.00 30.98 195 PHE A CA 1
ATOM 1458 C C . PHE A 1 195 ? -26.307 -26.818 -7.553 1.00 30.98 195 PHE A C 1
ATOM 1460 O O . PHE A 1 195 ? -26.060 -26.427 -8.692 1.00 30.98 195 PHE A O 1
ATOM 1467 N N . ASN A 1 196 ? -27.015 -27.921 -7.299 1.00 34.25 196 ASN A N 1
ATOM 1468 C CA . ASN A 1 196 ? -28.060 -28.370 -8.206 1.00 34.25 196 ASN A CA 1
ATOM 1469 C C . ASN A 1 196 ? -29.143 -27.287 -8.224 1.00 34.25 196 ASN A C 1
ATOM 1471 O O . ASN A 1 196 ? -29.658 -26.904 -7.170 1.00 34.25 196 ASN A O 1
ATOM 1475 N N . ILE A 1 197 ? -29.449 -26.808 -9.426 1.00 40.06 197 ILE A N 1
ATOM 1476 C CA . ILE A 1 197 ? -30.773 -26.275 -9.754 1.00 40.06 197 ILE A CA 1
ATOM 1477 C C . ILE A 1 197 ? -31.758 -27.445 -9.756 1.00 40.06 197 ILE A C 1
ATOM 1479 O O . ILE A 1 197 ? -31.337 -28.543 -10.195 1.00 40.06 197 ILE A O 1
#

Solvent-accessible surface area (backbone atoms only — not comparable to full-atom values): 11927 Å² total; per-residue (Å²): 132,61,74,66,60,60,52,53,54,52,53,51,54,52,55,55,53,60,63,62,55,62,76,70,68,80,66,84,65,59,88,89,54,77,95,72,82,53,63,84,62,41,51,61,52,26,53,52,42,43,50,54,33,49,53,56,51,48,54,53,51,32,41,77,68,64,75,46,74,85,54,92,95,47,81,87,49,47,73,81,68,73,61,68,55,73,76,80,47,42,66,47,52,48,42,40,53,76,42,19,42,46,40,21,50,52,23,46,69,61,81,41,69,69,50,19,47,52,17,46,54,53,40,50,54,52,50,37,54,48,27,75,74,67,46,54,40,56,56,93,42,44,91,18,53,47,75,94,60,67,48,40,84,76,50,60,64,43,64,61,51,71,48,75,42,69,45,101,80,67,82,64,48,68,49,69,40,58,52,87,67,95,66,89,70,92,69,81,73,75,70,76,71,89,74,76,129

Foldseek 3Di:
DDPVVVVVVVVVVVVVVVVVVVVVPPPPPDPVDDPDDALVRLLVQLVVLLVVLVVLVVVLCCLVVVVDAPDPPDPHDCSNVVNDDCVSNVVSVCSLQVRNLLSLVCQLPNPDLVSVLSSLVSNLVSLLSCCAPPAFAFDPLGPQCDVVSPNPPDGDTGRWAKRWADRVPDDIDIRTNHRDPDDPPPPPPPVPDPPDD

Nearest PDB structures (foldseek):
  6gkf-assembly4_G  TM=4.114E-01  e=1.772E+00  Homo sapiens
  6y3o-assembly1_A-2  TM=3.527E-01  e=3.489E+00  Homo sapiens

pLDDT: mean 76.41, std 19.4, range [26.56, 95.56]

Radius of gyration: 27.06 Å; Cα contacts (8 Å, |Δi|>4): 182; chains: 1; bounding box: 48×68×91 Å